Protein AF-A0A183VH60-F1 (afdb_monomer_lite)

Secondary structure (DSSP, 8-state):
-----TTS-HHHHHHHHS-GGGGGG-STT-----S-HHHHHHHHHHHHHS-HHHHHHHHHHHHHHHHGGGS-HHHHHHHHHHHHHHT---SPPPHHHHHHHHHHHHSHHHHHHHHHHHH--HHHHHHHHHHHHHHHHHHHHHHHH-SSS-HHHHHHHHHHHHTPPP--S--GGGGSHHHHHHHHTTHHHHHHHHHHTTT---S---

InterPro domains:
  IPR000718 Peptidase M13 [PS51885] (1-206)
  IPR000718 Peptidase M13 [PTHR11733] (8-185)
  IPR008753 Peptidase M13, N-terminal domain [PF05649] (5-171)
  IPR024079 Metallopeptidase, catalytic domain superfamily [G3DSA:3.40.390.10] (120-171)
  IPR042089 Peptidase M13, domain 2 [G3DSA:1.10.1380.10] (3-187)

Organism: Toxocara canis (NCBI:txid6265)

pLDDT: mean 85.35, std 16.7, range [31.7, 98.12]

Foldseek 3Di:
DDDCPPPDPVLVVCCVVDDPVCNVQGDPPRDDDDPCPPVVVVVVVVVVPDDPVVVVVVVVVVVVVVCLLVDDVVSVVVVQVVCCVPVVRNDDDPPVVSVLVVCCVVQVLLNLLVCCVVPNDPVVQVVVVVVLVVVLVVVLVVLVPDPPDDPVRSVVVNVVSVPDDDDGSDDPQSPPPVSSCVVCVCVVVCVVVVVVVPVDPPPDPD

Sequence (206 aa):
MSADWKEVDWVRFFHTVTPSDLHKLIDNDTEVIVCEIEFLLNMAKLLDATDNRVKANYIIWRVVHSWVKILDTRFEDIKQDFLRVMTGQQTKSPRWKECAQGPTSLLPLAAGALYIREHFDSTDKKEALEMIANLREAFKELVEDNDWMDSVTKKVAIEKAESMINHIGYPDFINNDTDLDKHYERVGERSLFMMNWFIHIPDKIE

Structure (mmCIF, N/CA/C/O backbone):
data_AF-A0A183VH60-F1
#
_entry.id   AF-A0A183VH60-F1
#
loop_
_atom_site.group_PDB
_atom_site.id
_atom_site.type_symbol
_atom_site.label_atom_id
_atom_site.label_alt_id
_atom_site.label_comp_id
_atom_site.label_asym_id
_atom_site.label_entity_id
_atom_site.label_seq_id
_atom_site.pdbx_PDB_ins_code
_atom_site.Cartn_x
_atom_site.Cartn_y
_atom_site.Cartn_z
_atom_site.occupancy
_atom_site.B_iso_or_equiv
_atom_site.auth_seq_id
_atom_site.auth_comp_id
_atom_site.auth_asym_id
_atom_site.auth_atom_id
_atom_site.pdbx_PDB_model_num
ATOM 1 N N . MET A 1 1 ? -13.265 -24.535 -13.306 1.00 34.19 1 MET A N 1
ATOM 2 C CA . MET A 1 1 ? -12.770 -24.308 -14.681 1.00 34.19 1 MET A CA 1
ATOM 3 C C . MET A 1 1 ? -11.252 -24.330 -14.627 1.00 34.19 1 MET A C 1
ATOM 5 O O . MET A 1 1 ? -10.666 -23.364 -14.163 1.00 34.19 1 MET A O 1
ATOM 9 N N . SER A 1 2 ? -10.625 -25.455 -14.983 1.00 35.91 2 SER A N 1
ATOM 10 C CA . SER A 1 2 ? -9.165 -25.571 -15.018 1.00 35.91 2 SER A CA 1
ATOM 11 C C . SER A 1 2 ? -8.655 -24.929 -16.304 1.00 35.91 2 SER A C 1
ATOM 13 O O . SER A 1 2 ? -8.764 -25.515 -17.380 1.00 35.91 2 SER A O 1
ATOM 15 N N . ALA A 1 3 ? -8.145 -23.708 -16.216 1.00 48.41 3 ALA A N 1
ATOM 16 C CA . ALA A 1 3 ? -7.250 -23.227 -17.254 1.00 48.41 3 ALA A CA 1
ATOM 17 C C . ALA A 1 3 ? -5.972 -24.085 -17.214 1.00 48.41 3 ALA A C 1
ATOM 19 O O . ALA A 1 3 ? -5.456 -24.380 -16.137 1.00 48.41 3 ALA A O 1
ATOM 20 N N . ASP A 1 4 ? -5.513 -24.557 -18.371 1.00 53.59 4 ASP A N 1
ATOM 21 C CA . ASP A 1 4 ? -4.275 -25.329 -18.490 1.00 53.59 4 ASP A CA 1
ATOM 22 C C . ASP A 1 4 ? -3.085 -24.368 -18.309 1.00 53.59 4 ASP A C 1
ATOM 24 O O . ASP A 1 4 ? -2.596 -23.761 -19.253 1.00 53.59 4 ASP A O 1
ATOM 28 N N . TRP A 1 5 ? -2.638 -24.196 -17.063 1.00 60.00 5 TRP A N 1
ATOM 29 C CA . TRP A 1 5 ? -1.496 -23.350 -16.674 1.00 60.00 5 TRP A CA 1
ATOM 30 C C . TRP A 1 5 ? -0.132 -24.049 -16.828 1.00 60.00 5 TRP A C 1
ATOM 32 O O . TRP A 1 5 ? 0.859 -23.610 -16.249 1.00 60.00 5 TRP A O 1
ATOM 42 N N . LYS A 1 6 ? -0.082 -25.168 -17.562 1.00 58.41 6 LYS A N 1
ATOM 43 C CA . LYS A 1 6 ? 1.014 -26.156 -17.529 1.00 58.41 6 LYS A CA 1
ATOM 44 C C . LYS A 1 6 ? 2.340 -25.692 -18.142 1.00 58.41 6 LYS A C 1
ATOM 46 O O . LYS A 1 6 ? 3.329 -26.405 -18.026 1.00 58.41 6 LYS A O 1
ATOM 51 N N . GLU A 1 7 ? 2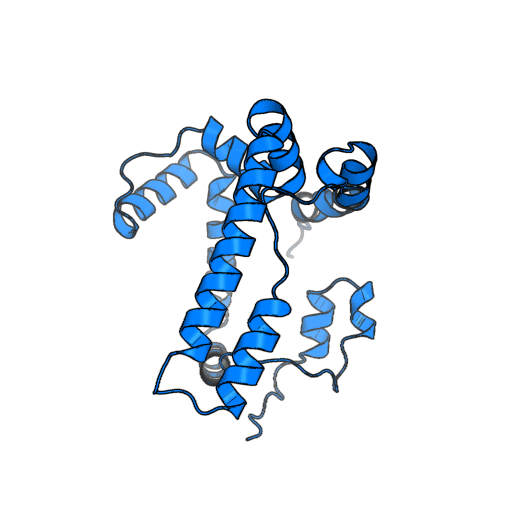.372 -24.537 -18.798 1.00 64.50 7 GLU A N 1
ATOM 52 C CA . GLU A 1 7 ? 3.572 -24.041 -19.485 1.00 64.50 7 GLU A CA 1
ATOM 53 C C . GLU A 1 7 ? 4.506 -23.225 -18.582 1.00 64.50 7 GLU A C 1
ATOM 55 O O . GLU A 1 7 ? 5.674 -23.038 -18.919 1.00 64.50 7 GLU A O 1
ATOM 60 N N . VAL A 1 8 ? 4.031 -22.763 -17.420 1.00 75.00 8 VAL A N 1
ATOM 61 C CA . VAL A 1 8 ? 4.842 -21.989 -16.472 1.00 75.00 8 VAL A CA 1
ATOM 62 C C . VAL A 1 8 ? 5.110 -22.827 -15.229 1.00 75.00 8 VAL A C 1
ATOM 64 O O . VAL A 1 8 ? 4.191 -23.231 -14.520 1.00 75.00 8 VAL A O 1
ATOM 67 N N . ASP A 1 9 ? 6.390 -23.053 -14.941 1.00 86.88 9 ASP A N 1
ATOM 68 C CA . ASP A 1 9 ? 6.834 -23.608 -13.663 1.00 86.88 9 ASP A CA 1
ATOM 69 C C . ASP A 1 9 ? 6.702 -22.530 -12.574 1.00 86.88 9 ASP A C 1
ATOM 71 O O . ASP A 1 9 ? 7.626 -21.757 -12.298 1.00 86.88 9 ASP A O 1
ATOM 75 N N . TRP A 1 10 ? 5.496 -22.428 -12.010 1.00 87.25 10 TRP A N 1
ATOM 76 C CA . TRP A 1 10 ? 5.141 -21.412 -11.019 1.00 87.25 10 TRP A CA 1
ATOM 77 C C . TRP A 1 10 ? 5.926 -21.561 -9.721 1.00 87.25 10 TRP A C 1
ATOM 79 O O . TRP A 1 10 ? 6.337 -20.551 -9.152 1.00 87.25 10 TRP A O 1
ATOM 89 N N . VAL A 1 11 ? 6.191 -22.794 -9.279 1.00 91.50 11 VAL A N 1
ATOM 90 C CA . VAL A 1 11 ? 6.990 -23.048 -8.071 1.00 91.50 11 VAL A CA 1
ATOM 91 C C . VAL A 1 11 ? 8.393 -22.490 -8.268 1.00 91.50 11 VAL A C 1
ATOM 93 O O . VAL A 1 11 ? 8.857 -21.682 -7.461 1.00 91.50 11 VAL A O 1
ATOM 96 N N . ARG A 1 12 ? 9.038 -22.815 -9.395 1.00 91.38 12 ARG A N 1
ATOM 97 C CA . ARG A 1 12 ? 10.351 -22.258 -9.728 1.00 91.38 12 ARG A CA 1
ATOM 98 C C . ARG A 1 12 ? 10.318 -20.740 -9.863 1.00 91.38 12 ARG A C 1
ATOM 100 O O . ARG A 1 12 ? 11.241 -20.074 -9.391 1.00 91.38 12 ARG A O 1
ATOM 107 N N . PHE A 1 13 ? 9.292 -20.182 -10.505 1.00 89.94 13 PHE A N 1
ATOM 108 C CA . PHE A 1 13 ? 9.136 -18.733 -10.629 1.00 89.94 13 PHE A CA 1
ATOM 109 C C . PHE A 1 13 ? 9.088 -18.067 -9.249 1.00 89.94 13 PHE A C 1
ATOM 111 O O . PHE A 1 13 ? 9.885 -17.169 -8.974 1.00 89.94 13 PHE A O 1
ATOM 118 N N . PHE A 1 14 ? 8.223 -18.546 -8.355 1.00 92.56 14 PHE A N 1
ATOM 119 C CA . PHE A 1 14 ? 8.090 -17.995 -7.012 1.00 92.56 14 PHE A CA 1
ATOM 120 C C . PHE A 1 14 ? 9.353 -18.190 -6.174 1.00 92.56 14 PHE A C 1
ATOM 122 O O . PHE A 1 14 ? 9.779 -17.245 -5.514 1.00 92.56 14 PHE A O 1
ATOM 129 N N . HIS A 1 15 ? 10.021 -19.343 -6.249 1.00 93.12 15 HIS A N 1
ATOM 130 C CA . HIS A 1 15 ? 11.316 -19.537 -5.584 1.00 93.12 15 HIS A CA 1
ATOM 131 C C . HIS A 1 15 ? 12.396 -18.586 -6.118 1.00 93.12 15 HIS A C 1
ATOM 133 O O . HIS A 1 15 ? 13.254 -18.143 -5.362 1.00 93.12 15 HIS A O 1
ATOM 139 N N . THR A 1 16 ? 12.337 -18.210 -7.398 1.00 92.44 16 THR A N 1
ATOM 140 C CA . THR A 1 16 ? 13.290 -17.257 -7.992 1.00 92.44 16 THR A CA 1
ATOM 141 C C . THR A 1 16 ? 13.076 -15.828 -7.484 1.00 92.44 16 THR A C 1
ATOM 143 O O . THR A 1 16 ? 14.045 -15.095 -7.300 1.00 92.44 16 THR A O 1
ATOM 146 N N . VAL A 1 17 ? 11.825 -15.411 -7.265 1.00 90.38 17 VAL A N 1
ATOM 147 C CA . VAL A 1 17 ? 11.498 -14.019 -6.893 1.00 90.38 17 VAL A CA 1
ATOM 148 C C . VAL A 1 17 ? 11.306 -13.799 -5.390 1.00 90.38 17 VAL A C 1
ATOM 150 O O . VAL A 1 17 ? 11.229 -12.652 -4.951 1.00 90.38 17 VAL A O 1
ATOM 153 N N . THR A 1 18 ? 11.226 -14.866 -4.591 1.00 89.06 18 THR A N 1
ATOM 154 C CA . THR A 1 18 ? 11.020 -14.783 -3.136 1.00 89.06 18 THR A CA 1
ATOM 155 C C . THR A 1 18 ? 12.277 -15.166 -2.344 1.00 89.06 18 THR A C 1
ATOM 157 O O . THR A 1 18 ? 13.075 -15.984 -2.808 1.00 89.06 18 THR A O 1
ATOM 160 N N . PRO A 1 19 ? 12.477 -14.604 -1.133 1.00 88.25 19 PRO A N 1
ATOM 161 C CA . PRO A 1 19 ? 13.548 -15.032 -0.234 1.00 88.25 19 PRO A CA 1
ATOM 162 C C . PRO A 1 19 ? 13.455 -16.522 0.116 1.00 88.25 19 PRO A C 1
ATOM 164 O O . PRO A 1 19 ? 12.359 -17.044 0.316 1.00 88.25 19 PRO A O 1
ATOM 167 N N . SER A 1 20 ? 14.608 -17.171 0.297 1.00 88.81 20 SER A N 1
ATOM 168 C CA . SER A 1 20 ? 14.717 -18.606 0.611 1.00 88.81 20 SER A CA 1
ATOM 169 C C . SER A 1 20 ? 13.902 -19.050 1.826 1.00 88.81 20 SER A C 1
ATOM 171 O O . SER A 1 20 ? 13.364 -20.154 1.844 1.00 88.81 20 SER A O 1
ATOM 173 N N . ASP A 1 21 ? 13.750 -18.180 2.828 1.00 89.56 21 ASP A N 1
ATOM 174 C CA . ASP A 1 21 ? 12.983 -18.471 4.047 1.00 89.56 21 ASP A CA 1
ATOM 175 C C . ASP A 1 21 ? 11.498 -18.765 3.768 1.00 89.56 21 ASP A C 1
ATOM 177 O O . ASP A 1 21 ? 10.834 -19.419 4.580 1.00 89.56 21 ASP A O 1
ATOM 181 N N . LEU A 1 22 ? 10.981 -18.288 2.628 1.00 89.88 22 LEU A N 1
ATOM 182 C CA . LEU A 1 22 ? 9.604 -18.497 2.185 1.00 89.88 22 LEU A CA 1
ATOM 183 C C . LEU A 1 22 ? 9.442 -19.725 1.287 1.00 89.88 22 LEU A C 1
ATOM 185 O O . LEU A 1 22 ? 8.315 -20.169 1.103 1.00 89.88 22 LEU A O 1
ATOM 189 N N . HIS A 1 23 ? 10.520 -20.316 0.758 1.00 93.38 23 HIS A N 1
ATOM 190 C CA . HIS A 1 23 ? 10.420 -21.429 -0.202 1.00 93.38 23 HIS A CA 1
ATOM 191 C C . HIS A 1 23 ? 9.705 -22.646 0.386 1.00 93.38 23 HIS A C 1
ATOM 193 O O . HIS A 1 23 ? 8.964 -23.320 -0.316 1.00 93.38 23 HIS A O 1
ATOM 199 N N . LYS A 1 24 ? 9.847 -22.878 1.696 1.00 92.25 24 LYS A N 1
ATOM 200 C CA . LYS A 1 24 ? 9.139 -23.944 2.428 1.00 92.25 24 LYS A CA 1
ATOM 201 C C . LYS A 1 24 ? 7.614 -23.771 2.488 1.00 92.25 24 LYS A C 1
ATOM 203 O O . LYS A 1 24 ? 6.931 -24.695 2.905 1.00 92.25 24 LYS A O 1
ATOM 208 N N . LEU A 1 25 ? 7.111 -22.575 2.181 1.00 91.06 25 LEU A N 1
ATOM 209 C CA . LEU A 1 25 ? 5.684 -22.242 2.158 1.00 91.06 25 LEU A CA 1
ATOM 210 C C . LEU A 1 25 ? 5.117 -22.253 0.733 1.00 91.06 25 LEU A C 1
ATOM 212 O O . LEU A 1 25 ? 3.952 -21.922 0.557 1.00 91.06 25 LEU A O 1
ATOM 216 N N . ILE A 1 26 ? 5.955 -22.533 -0.271 1.00 93.19 26 ILE A N 1
ATOM 217 C CA . ILE A 1 26 ? 5.601 -22.449 -1.685 1.00 93.19 26 ILE A CA 1
ATOM 218 C C . ILE A 1 26 ? 5.938 -23.785 -2.336 1.00 93.19 26 ILE A C 1
ATOM 220 O O . ILE A 1 26 ? 7.096 -24.085 -2.634 1.00 93.19 26 ILE A O 1
ATOM 224 N N . ASP A 1 27 ? 4.900 -24.563 -2.573 1.00 91.31 27 ASP A N 1
ATOM 225 C CA 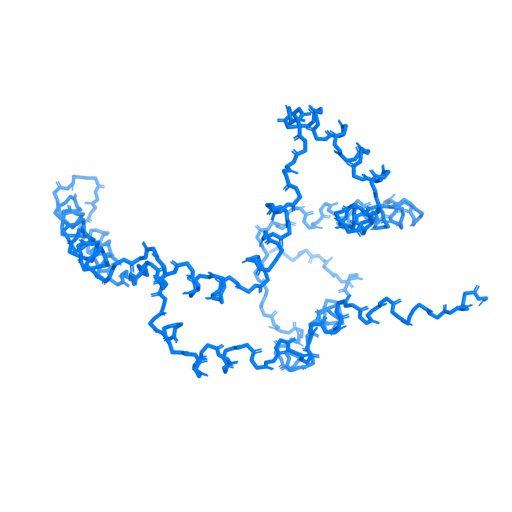. ASP A 1 27 ? 4.914 -25.849 -3.249 1.00 91.31 27 ASP A CA 1
ATOM 226 C C . ASP A 1 27 ? 3.790 -25.912 -4.297 1.00 91.31 27 ASP A C 1
ATOM 228 O O . ASP A 1 27 ? 3.160 -24.907 -4.634 1.00 91.31 27 ASP A O 1
ATOM 232 N N . ASN A 1 28 ? 3.570 -27.095 -4.865 1.00 88.12 28 ASN A N 1
ATOM 233 C CA . ASN A 1 28 ? 2.583 -27.290 -5.922 1.00 88.12 28 ASN A CA 1
ATOM 234 C C . ASN A 1 28 ? 1.128 -27.291 -5.413 1.00 88.12 28 ASN A C 1
ATOM 236 O O . ASN A 1 28 ? 0.214 -27.139 -6.221 1.00 88.12 28 ASN A O 1
ATOM 240 N N . ASP A 1 29 ? 0.921 -27.451 -4.104 1.00 89.44 29 ASP A N 1
ATOM 241 C CA . ASP A 1 29 ? -0.398 -27.485 -3.461 1.00 89.44 29 ASP A CA 1
ATOM 242 C C . ASP A 1 29 ? -0.747 -26.137 -2.799 1.00 89.44 29 ASP A C 1
ATOM 244 O O . ASP A 1 29 ? -1.814 -25.973 -2.207 1.00 89.44 29 ASP A O 1
ATOM 248 N N . THR A 1 30 ? 0.143 -25.149 -2.914 1.00 91.25 30 THR A N 1
ATOM 249 C CA . THR A 1 30 ? -0.027 -23.816 -2.338 1.00 91.25 30 THR A CA 1
ATOM 250 C C . THR A 1 30 ? -1.175 -23.070 -3.018 1.00 91.25 30 THR A C 1
ATOM 252 O O . THR A 1 30 ? -1.151 -22.805 -4.222 1.00 91.25 30 THR A O 1
ATOM 255 N N . GLU A 1 31 ? -2.179 -22.679 -2.232 1.00 90.31 31 GLU A N 1
ATOM 256 C CA . GLU A 1 31 ? -3.313 -21.896 -2.722 1.00 90.31 31 GLU A CA 1
ATOM 257 C C . GLU A 1 31 ? -2.894 -20.454 -3.043 1.00 90.31 31 GLU A C 1
ATOM 259 O O . GLU A 1 31 ? -2.333 -19.740 -2.209 1.00 90.31 31 GLU A O 1
ATOM 264 N N . VAL A 1 32 ? -3.205 -19.999 -4.261 1.00 89.00 32 VAL A N 1
ATOM 265 C CA . VAL A 1 32 ? -2.901 -18.642 -4.733 1.00 89.00 32 VAL A CA 1
ATOM 266 C C . VAL A 1 32 ? -4.189 -17.942 -5.152 1.00 89.00 32 VAL A C 1
ATOM 268 O O . VAL A 1 32 ? -4.945 -18.440 -5.986 1.00 89.00 32 VAL A O 1
ATOM 271 N N . ILE A 1 33 ? -4.423 -16.749 -4.604 1.00 92.25 33 ILE A N 1
ATOM 272 C CA . ILE A 1 33 ? -5.549 -15.900 -5.000 1.00 92.25 33 ILE A CA 1
ATOM 273 C C . ILE A 1 33 ? -5.201 -15.198 -6.314 1.00 92.25 33 ILE A C 1
ATOM 275 O O . ILE A 1 33 ? -4.286 -14.377 -6.374 1.00 92.25 33 ILE A O 1
ATOM 279 N N . VAL A 1 34 ? -5.965 -15.495 -7.364 1.00 90.12 34 VAL A N 1
ATOM 280 C CA . VAL A 1 34 ? -5.849 -14.845 -8.673 1.00 90.12 34 VAL A CA 1
ATOM 281 C C . VAL A 1 34 ? -7.022 -13.889 -8.857 1.00 90.12 34 VAL A C 1
ATOM 283 O O . VAL A 1 34 ? -8.144 -14.325 -9.100 1.00 90.12 34 VAL A O 1
ATOM 286 N N . CYS A 1 35 ? -6.761 -12.584 -8.751 1.00 92.81 35 CYS A N 1
ATOM 287 C CA . CYS A 1 35 ? -7.812 -11.565 -8.844 1.00 92.81 35 CYS A CA 1
ATOM 288 C C . CYS A 1 35 ? -8.401 -11.438 -10.258 1.00 92.81 35 CYS A C 1
ATOM 290 O O . CYS A 1 35 ? -9.600 -11.248 -10.401 1.00 92.81 35 CYS A O 1
ATOM 292 N N . GLU A 1 36 ? -7.566 -11.555 -11.296 1.00 93.06 36 GLU A N 1
ATOM 293 C CA . GLU A 1 36 ? -7.942 -11.270 -12.688 1.00 93.06 36 GLU A CA 1
ATOM 294 C C . GLU A 1 36 ? -7.540 -12.429 -13.607 1.00 93.06 36 GLU A C 1
ATOM 296 O O . GLU A 1 36 ? -6.502 -12.411 -14.276 1.00 93.06 36 GLU A O 1
ATOM 301 N N . ILE A 1 37 ? -8.360 -13.481 -13.616 1.00 90.62 37 ILE A N 1
ATOM 302 C CA . ILE A 1 37 ? -8.067 -14.715 -14.360 1.00 90.62 37 ILE A CA 1
ATOM 303 C C . ILE A 1 37 ? -7.985 -14.440 -15.869 1.00 90.62 37 ILE A C 1
ATOM 305 O O . ILE A 1 37 ? -7.044 -14.884 -16.527 1.00 90.62 37 ILE A O 1
ATOM 309 N N . GLU A 1 38 ? -8.930 -13.679 -16.426 1.00 91.06 38 GLU A N 1
ATOM 310 C CA . GLU A 1 38 ? -8.965 -13.387 -17.866 1.00 91.06 38 GLU A CA 1
ATOM 311 C C . GLU A 1 38 ? -7.748 -12.587 -18.331 1.00 91.06 38 GLU A C 1
ATOM 313 O O . GLU A 1 38 ? -7.204 -12.855 -19.406 1.00 91.06 38 GLU A O 1
ATOM 318 N N . PHE A 1 39 ? -7.281 -11.643 -17.509 1.00 91.50 39 PHE A N 1
ATOM 319 C CA . PHE A 1 39 ? -6.065 -10.886 -17.786 1.00 91.50 39 PHE A CA 1
ATOM 320 C C . PHE A 1 39 ? -4.861 -11.820 -17.928 1.00 91.50 39 PHE A C 1
ATOM 322 O O . PHE A 1 39 ? -4.153 -11.741 -18.931 1.00 91.50 39 PHE A O 1
ATOM 329 N N . LEU A 1 40 ? -4.652 -12.734 -16.974 1.00 88.00 40 LEU A N 1
ATOM 330 C CA . LEU A 1 40 ? -3.517 -13.660 -17.020 1.00 88.00 40 LEU A CA 1
ATOM 331 C C . LEU A 1 40 ? -3.589 -14.604 -18.225 1.00 88.00 40 LEU A C 1
ATOM 333 O O . LEU A 1 40 ? -2.571 -14.836 -18.876 1.00 88.00 40 LEU A O 1
ATOM 337 N N . LEU A 1 41 ? -4.782 -15.095 -18.572 1.00 87.19 41 LEU A N 1
ATOM 338 C CA . LEU A 1 41 ? -4.974 -15.955 -19.745 1.00 87.19 41 LEU A CA 1
ATOM 339 C C . LEU A 1 41 ? -4.680 -15.222 -21.056 1.00 87.19 41 LEU A C 1
ATOM 341 O O . LEU A 1 41 ? -4.010 -15.759 -21.938 1.00 87.19 41 LEU A O 1
ATOM 345 N N . ASN A 1 42 ? -5.166 -13.990 -21.198 1.00 91.06 42 ASN A N 1
ATOM 346 C CA . ASN A 1 42 ? -4.918 -13.188 -22.394 1.00 91.06 42 ASN A CA 1
ATOM 347 C C . ASN A 1 42 ? -3.464 -12.714 -22.469 1.00 91.06 42 ASN A C 1
ATOM 349 O O . ASN A 1 42 ? -2.895 -12.667 -23.557 1.00 91.06 42 ASN A O 1
ATOM 353 N N . MET A 1 43 ? -2.840 -12.427 -21.326 1.00 90.31 43 MET A N 1
ATOM 354 C CA . MET A 1 43 ? -1.417 -12.119 -21.244 1.00 90.31 43 MET A CA 1
ATOM 355 C C . MET A 1 43 ? -0.569 -13.311 -21.696 1.00 90.31 43 MET A C 1
ATOM 357 O O . MET A 1 43 ? 0.343 -13.111 -22.489 1.00 90.31 43 MET A O 1
ATOM 361 N N . ALA A 1 44 ? -0.878 -14.535 -21.257 1.00 87.38 44 ALA A N 1
ATOM 362 C CA . ALA A 1 44 ? -0.159 -15.734 -21.692 1.00 87.38 44 ALA A CA 1
ATOM 363 C C . ALA A 1 44 ? -0.229 -15.911 -23.218 1.00 87.38 44 ALA A C 1
ATOM 365 O O . ALA A 1 44 ? 0.803 -16.049 -23.870 1.00 87.38 44 ALA A O 1
ATOM 366 N N . LYS A 1 45 ? -1.428 -15.779 -23.805 1.00 89.94 45 LYS A N 1
ATOM 367 C CA . LYS A 1 45 ? -1.619 -15.819 -25.268 1.00 89.94 45 LYS A CA 1
ATOM 368 C C . LYS A 1 45 ? -0.841 -14.722 -25.994 1.00 89.94 45 LYS A C 1
ATOM 370 O O . LYS A 1 45 ? -0.229 -14.975 -27.026 1.00 89.94 45 LYS A O 1
ATOM 375 N N . LEU A 1 46 ? -0.870 -13.496 -25.468 1.00 92.31 46 LEU A N 1
ATOM 376 C CA . LEU A 1 46 ? -0.136 -12.372 -26.044 1.00 92.31 46 LEU A CA 1
ATOM 377 C C . LEU A 1 46 ? 1.373 -12.623 -25.995 1.00 92.31 46 LEU A C 1
ATOM 379 O O . LEU A 1 46 ? 2.072 -12.354 -26.968 1.00 92.31 46 LEU A O 1
ATOM 383 N N . LEU A 1 47 ? 1.875 -13.135 -24.871 1.00 90.31 47 LEU A N 1
ATOM 384 C CA . LEU A 1 47 ? 3.282 -13.464 -24.700 1.00 90.31 47 LEU A CA 1
ATOM 385 C C . LEU A 1 47 ? 3.709 -14.587 -25.642 1.00 90.31 47 LEU A C 1
ATOM 387 O O . LEU A 1 47 ? 4.782 -14.469 -26.221 1.00 90.31 47 LEU A O 1
ATOM 391 N N . ASP A 1 48 ? 2.900 -15.621 -25.847 1.00 89.19 48 ASP A N 1
ATOM 392 C CA . ASP A 1 48 ? 3.219 -16.695 -26.795 1.00 89.19 48 ASP A CA 1
ATOM 393 C C . ASP A 1 48 ? 3.270 -16.179 -28.246 1.00 89.19 48 ASP A C 1
ATOM 395 O O . ASP A 1 48 ? 4.238 -16.408 -28.970 1.00 89.19 48 ASP A O 1
ATOM 399 N N . ALA A 1 49 ? 2.303 -15.341 -28.634 1.00 93.81 49 ALA A N 1
ATOM 400 C CA . ALA A 1 49 ? 2.212 -14.772 -29.981 1.00 93.81 49 ALA A CA 1
ATOM 401 C C . ALA A 1 49 ? 3.231 -13.652 -30.289 1.00 93.81 49 ALA A C 1
ATOM 403 O O . ALA A 1 49 ? 3.366 -13.238 -31.442 1.00 93.81 49 ALA A O 1
ATOM 404 N N . THR A 1 50 ? 3.919 -13.109 -29.282 1.00 95.69 50 THR A N 1
ATOM 405 C CA . THR A 1 50 ? 4.852 -11.983 -29.455 1.00 95.69 50 THR A CA 1
ATOM 406 C C . THR A 1 50 ? 6.273 -12.482 -29.732 1.00 95.69 50 THR A C 1
ATOM 408 O O . THR A 1 50 ? 6.721 -13.472 -29.160 1.00 95.69 50 THR A O 1
ATOM 411 N N . ASP A 1 51 ? 7.035 -11.770 -30.563 1.00 97.31 51 ASP A N 1
ATOM 412 C CA . ASP A 1 51 ? 8.448 -12.083 -30.807 1.00 97.31 51 ASP A CA 1
ATOM 413 C C . ASP A 1 51 ? 9.332 -11.825 -29.567 1.00 97.31 51 ASP A C 1
ATOM 415 O O . ASP A 1 51 ? 9.128 -10.869 -28.807 1.00 97.31 51 ASP A O 1
ATOM 419 N N . ASN A 1 52 ? 10.359 -12.655 -29.366 1.00 94.75 52 ASN A N 1
ATOM 420 C CA . ASN A 1 52 ? 11.241 -12.565 -28.199 1.00 94.75 52 ASN A CA 1
ATOM 421 C C . ASN A 1 52 ? 12.000 -11.230 -28.116 1.00 94.75 52 ASN A C 1
ATOM 423 O O . ASN A 1 52 ? 12.225 -10.730 -27.012 1.00 94.75 52 ASN A O 1
ATOM 427 N N . ARG A 1 53 ? 12.337 -10.598 -29.249 1.00 97.50 53 ARG A N 1
ATOM 428 C CA . ARG A 1 53 ? 12.966 -9.269 -29.272 1.00 97.50 53 ARG A CA 1
ATOM 429 C C . ARG A 1 53 ? 12.023 -8.200 -28.736 1.00 97.50 53 ARG A C 1
ATOM 431 O O . ARG A 1 53 ? 12.462 -7.317 -28.004 1.00 97.50 53 ARG A O 1
ATOM 438 N N . VAL A 1 54 ? 10.734 -8.269 -29.072 1.00 97.94 54 VAL A N 1
ATOM 439 C CA . VAL A 1 54 ? 9.732 -7.309 -28.582 1.00 97.94 54 VAL A CA 1
ATOM 440 C C . VAL A 1 54 ? 9.540 -7.466 -27.075 1.00 97.94 54 VAL A C 1
ATOM 442 O O . VAL A 1 54 ? 9.550 -6.464 -26.360 1.00 97.94 54 VAL A O 1
ATOM 445 N N . LYS A 1 55 ? 9.466 -8.709 -26.575 1.00 94.44 55 LYS A N 1
ATOM 446 C CA . LYS A 1 55 ? 9.418 -8.995 -25.128 1.00 94.44 55 LYS A CA 1
ATOM 447 C C . LYS A 1 55 ? 10.635 -8.418 -24.409 1.00 94.44 55 LYS A C 1
ATOM 449 O O . LYS A 1 55 ? 10.477 -7.691 -23.431 1.00 94.44 55 LYS A O 1
ATOM 454 N N . ALA A 1 56 ? 11.839 -8.692 -24.916 1.00 96.38 56 ALA A N 1
ATOM 455 C CA . ALA A 1 56 ? 13.084 -8.198 -24.333 1.00 96.38 56 ALA A CA 1
ATOM 456 C C . ALA A 1 56 ? 13.142 -6.663 -24.323 1.00 96.38 56 ALA A C 1
ATOM 458 O O . ALA A 1 56 ? 13.418 -6.067 -23.284 1.00 96.38 56 ALA A O 1
ATOM 459 N N . ASN A 1 57 ? 12.803 -6.014 -25.442 1.00 97.81 57 ASN A N 1
ATOM 460 C CA . ASN A 1 57 ? 12.757 -4.554 -25.534 1.00 97.81 57 ASN A CA 1
ATOM 461 C C . ASN A 1 57 ? 11.763 -3.950 -24.540 1.00 97.81 57 ASN A C 1
ATOM 463 O O . ASN A 1 57 ? 12.075 -2.952 -23.894 1.00 97.81 57 ASN A O 1
ATOM 467 N N . TYR A 1 58 ? 10.583 -4.557 -24.392 1.00 96.62 58 TYR A N 1
ATOM 468 C CA . TYR A 1 58 ? 9.594 -4.111 -23.419 1.00 96.62 58 TYR A CA 1
ATOM 469 C C . TYR A 1 58 ? 10.122 -4.237 -21.985 1.00 96.62 58 TYR A C 1
ATOM 471 O O . TYR A 1 58 ? 10.054 -3.269 -21.231 1.00 96.62 58 TYR A O 1
ATOM 479 N N . ILE A 1 59 ? 10.697 -5.386 -21.614 1.00 94.12 59 ILE A N 1
ATOM 480 C CA . ILE A 1 59 ? 11.263 -5.604 -20.274 1.00 94.12 59 ILE A CA 1
ATOM 481 C C . ILE A 1 59 ? 12.373 -4.584 -19.986 1.00 94.12 59 ILE A C 1
ATOM 483 O O . ILE A 1 59 ? 12.330 -3.911 -18.957 1.00 94.12 59 ILE A O 1
ATOM 487 N N . ILE A 1 60 ? 13.317 -4.401 -20.916 1.00 95.00 60 ILE A N 1
ATOM 488 C CA . ILE A 1 60 ? 14.404 -3.421 -20.781 1.00 95.00 60 ILE A CA 1
ATOM 489 C C . ILE A 1 60 ? 13.840 -2.006 -20.647 1.00 95.00 60 ILE A C 1
ATOM 491 O O . ILE A 1 60 ? 14.269 -1.256 -19.774 1.00 95.00 60 ILE A O 1
ATOM 495 N N . TRP A 1 61 ? 12.841 -1.639 -21.452 1.00 94.19 61 TRP A N 1
ATOM 496 C CA . TRP A 1 61 ? 12.192 -0.335 -21.346 1.00 94.19 61 TRP A CA 1
ATOM 497 C C . TRP A 1 61 ? 11.555 -0.113 -19.969 1.00 94.19 61 TRP A C 1
ATOM 499 O O . TRP A 1 61 ? 11.708 0.964 -19.392 1.00 94.19 61 TRP A O 1
ATOM 509 N N . ARG A 1 62 ? 10.891 -1.127 -19.396 1.00 93.94 62 ARG A N 1
ATOM 510 C CA . ARG A 1 62 ? 10.322 -1.043 -18.040 1.00 93.94 62 ARG A CA 1
ATOM 511 C C . ARG A 1 62 ? 11.403 -0.811 -16.983 1.00 93.94 62 ARG A C 1
ATOM 513 O O . ARG A 1 62 ? 11.178 -0.007 -16.077 1.00 93.94 62 ARG A O 1
ATOM 520 N N . VAL A 1 63 ? 12.564 -1.454 -17.125 1.00 90.38 63 VAL A N 1
ATOM 521 C CA . VAL A 1 63 ? 13.722 -1.243 -16.241 1.00 90.38 63 VAL A CA 1
ATOM 522 C C . VAL A 1 63 ? 14.266 0.176 -16.396 1.00 90.38 63 VAL A C 1
ATOM 524 O O . VAL A 1 63 ? 14.320 0.907 -15.409 1.00 90.38 63 VAL A O 1
ATOM 527 N N . VAL A 1 64 ? 14.569 0.613 -17.623 1.00 90.38 64 VAL A N 1
ATOM 528 C CA . VAL A 1 64 ? 15.077 1.969 -17.895 1.00 90.38 64 VAL A CA 1
ATOM 529 C C . VAL A 1 64 ? 14.123 3.022 -17.340 1.00 90.38 64 VAL A C 1
ATOM 531 O O . VAL A 1 64 ? 14.553 3.894 -16.589 1.00 90.38 64 VAL A O 1
ATOM 534 N N . HIS A 1 65 ? 12.822 2.906 -17.624 1.00 87.88 65 HIS A N 1
ATOM 535 C CA . HIS A 1 65 ? 11.803 3.836 -17.139 1.00 87.88 65 HIS A CA 1
ATOM 536 C C . HIS A 1 65 ? 11.775 3.931 -15.604 1.00 87.88 65 HIS A C 1
ATOM 538 O O . HIS A 1 65 ? 11.599 5.021 -15.056 1.00 87.88 65 HIS A O 1
ATOM 544 N N . SER A 1 66 ? 11.989 2.817 -14.893 1.00 86.25 66 SER A N 1
ATOM 545 C CA . SER A 1 66 ? 12.050 2.815 -13.425 1.00 86.25 66 SER A CA 1
ATOM 546 C C . SER A 1 66 ? 13.263 3.575 -12.869 1.00 86.25 66 SER A C 1
ATOM 548 O O . SER A 1 66 ? 13.184 4.135 -11.775 1.00 86.25 66 SER A O 1
ATOM 550 N N . TRP A 1 67 ? 14.356 3.662 -13.634 1.00 84.31 67 TRP A N 1
ATOM 551 C CA . TRP A 1 67 ? 15.615 4.280 -13.206 1.00 84.31 67 TRP A CA 1
ATOM 552 C C . TRP A 1 67 ? 15.784 5.726 -13.647 1.00 84.31 67 TRP A C 1
ATOM 554 O O . TRP A 1 67 ? 16.663 6.405 -13.131 1.00 84.31 67 TRP A O 1
ATOM 564 N N . VAL A 1 68 ? 14.933 6.251 -14.533 1.00 85.81 68 VAL A N 1
ATOM 565 C CA . VAL A 1 68 ? 15.047 7.640 -15.020 1.00 85.81 68 VAL A CA 1
ATOM 566 C C . VAL A 1 68 ? 15.156 8.670 -13.882 1.00 85.81 68 VAL A C 1
ATOM 568 O O . VAL A 1 68 ? 15.776 9.712 -14.052 1.00 85.81 68 VAL A O 1
ATOM 571 N N . LYS A 1 69 ? 14.608 8.371 -12.696 1.00 75.88 69 LYS A N 1
ATOM 572 C CA . LYS A 1 69 ? 14.682 9.233 -11.503 1.00 75.88 69 LYS A CA 1
ATOM 573 C C . LYS A 1 69 ? 16.075 9.364 -10.867 1.00 75.88 69 LYS A C 1
ATOM 575 O O . LYS A 1 69 ? 16.280 10.308 -10.117 1.00 75.88 69 LYS A O 1
ATOM 580 N N . ILE A 1 70 ? 16.989 8.423 -11.100 1.00 78.38 70 ILE A N 1
ATOM 581 C CA . ILE A 1 70 ? 18.326 8.395 -10.474 1.00 78.38 70 ILE A CA 1
ATOM 582 C C . ILE A 1 70 ? 19.459 8.690 -11.467 1.00 78.38 70 ILE A C 1
ATOM 584 O O . ILE A 1 70 ? 20.629 8.671 -11.091 1.00 78.38 70 ILE A O 1
ATOM 588 N N . LEU A 1 71 ? 19.116 8.942 -12.731 1.00 84.62 71 LEU A N 1
ATOM 589 C CA . LEU A 1 71 ? 20.059 9.282 -13.793 1.00 84.62 71 LEU A CA 1
ATOM 590 C C . LEU A 1 71 ? 20.313 10.796 -13.854 1.00 84.62 71 LEU A C 1
ATOM 592 O O . LEU A 1 71 ? 19.746 11.579 -13.093 1.00 84.62 71 LEU A O 1
ATOM 596 N N . ASP A 1 72 ? 21.198 11.209 -14.762 1.00 87.00 72 ASP A N 1
ATOM 597 C CA . ASP A 1 72 ? 21.513 12.619 -14.974 1.00 87.00 72 ASP A CA 1
ATOM 598 C C . ASP A 1 72 ? 20.345 13.415 -15.592 1.00 87.00 72 ASP A C 1
ATOM 600 O O . ASP A 1 72 ? 19.348 12.865 -16.072 1.00 87.00 72 ASP A O 1
ATOM 604 N N . THR A 1 73 ? 20.494 14.740 -15.605 1.00 87.19 73 THR A N 1
ATOM 605 C CA . THR A 1 73 ? 19.451 15.693 -16.010 1.00 87.19 73 THR A CA 1
ATOM 606 C C . THR A 1 73 ? 18.900 15.453 -17.413 1.00 87.19 73 THR A C 1
ATOM 608 O O . THR A 1 73 ? 17.733 15.751 -17.646 1.00 87.19 73 THR A O 1
ATOM 611 N N . ARG A 1 74 ? 19.675 14.863 -18.338 1.00 91.62 74 ARG A N 1
ATOM 612 C CA . ARG A 1 74 ? 19.203 14.573 -19.704 1.00 91.62 74 ARG A CA 1
ATOM 613 C C . ARG A 1 74 ? 17.997 13.634 -19.699 1.00 91.62 74 ARG A C 1
ATOM 615 O O . ARG A 1 74 ? 17.058 13.828 -20.463 1.00 91.62 74 ARG A O 1
ATOM 622 N N . PHE A 1 75 ? 18.012 12.620 -18.835 1.00 90.00 75 PHE A N 1
ATOM 623 C CA . PHE A 1 75 ? 16.910 11.662 -18.720 1.00 90.00 75 PHE A CA 1
ATOM 624 C C . PHE A 1 75 ? 15.725 12.259 -17.960 1.00 90.00 75 PHE A C 1
ATOM 626 O O . PHE A 1 75 ? 14.568 11.995 -18.291 1.00 90.00 75 PHE A O 1
ATOM 633 N N . GLU A 1 76 ? 16.009 13.101 -16.969 1.00 86.56 76 GLU A N 1
ATOM 634 C CA . GLU A 1 76 ? 14.990 13.841 -16.234 1.00 86.56 76 GLU A CA 1
ATOM 635 C C . GLU A 1 76 ? 14.216 14.806 -17.148 1.00 86.56 76 GLU A C 1
ATOM 637 O O . GLU A 1 76 ? 12.994 14.894 -17.041 1.00 86.56 76 GLU A O 1
ATOM 642 N N . ASP A 1 77 ? 14.898 15.486 -18.075 1.00 90.31 77 ASP A N 1
ATOM 643 C CA . ASP A 1 77 ? 14.282 16.382 -19.062 1.00 90.31 77 ASP A CA 1
ATOM 644 C C . ASP A 1 77 ? 13.334 15.622 -19.999 1.00 90.31 77 ASP A C 1
ATOM 646 O O . ASP A 1 77 ? 12.179 16.016 -20.159 1.00 90.31 77 ASP A O 1
ATOM 650 N N . ILE A 1 78 ? 13.770 14.471 -20.527 1.00 92.12 78 ILE A N 1
ATOM 651 C CA . ILE A 1 78 ? 12.929 13.599 -21.368 1.00 92.12 78 ILE A CA 1
ATOM 652 C C . ILE A 1 78 ? 11.668 13.164 -20.610 1.00 92.12 78 ILE A C 1
ATOM 654 O O . ILE A 1 78 ? 10.556 13.205 -21.141 1.00 92.12 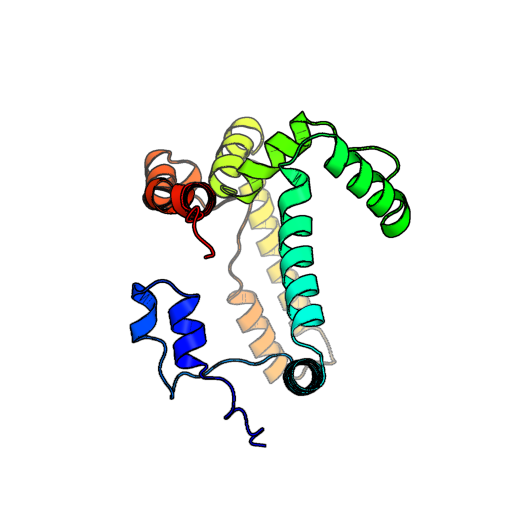78 ILE A O 1
ATOM 658 N N . LYS A 1 79 ? 11.818 12.762 -19.344 1.00 89.75 79 LYS A N 1
ATOM 659 C CA . LYS A 1 79 ? 10.677 12.403 -18.498 1.00 89.75 79 LYS A CA 1
ATOM 660 C C . LYS A 1 79 ? 9.770 13.601 -18.229 1.00 89.75 79 LYS A C 1
ATOM 662 O O . LYS A 1 79 ? 8.555 13.424 -18.193 1.00 89.75 79 LYS A O 1
ATOM 667 N N . GLN A 1 80 ? 10.322 14.797 -18.040 1.00 90.94 80 GLN A N 1
ATOM 668 C CA . GLN A 1 80 ? 9.529 16.004 -17.827 1.00 90.94 80 GLN A CA 1
ATOM 669 C C . GLN A 1 80 ? 8.682 16.343 -19.056 1.00 90.94 80 GLN A C 1
ATOM 671 O O . GLN A 1 80 ? 7.515 16.698 -18.903 1.00 90.94 80 GLN A O 1
ATOM 676 N N . ASP A 1 81 ? 9.221 16.185 -20.264 1.00 93.75 81 ASP A N 1
ATOM 677 C CA . ASP A 1 81 ? 8.449 16.373 -21.495 1.00 93.75 81 ASP A CA 1
ATOM 678 C C . ASP A 1 81 ? 7.315 15.346 -21.617 1.00 93.75 81 ASP A C 1
ATOM 680 O O . ASP A 1 81 ? 6.182 15.709 -21.941 1.00 93.75 81 ASP A O 1
ATOM 684 N N . PHE A 1 82 ? 7.576 14.083 -21.266 1.00 92.94 82 PHE A N 1
ATOM 685 C CA . PHE A 1 82 ? 6.538 13.054 -21.194 1.00 92.94 82 PHE A CA 1
ATOM 686 C C . PHE A 1 82 ? 5.445 13.400 -20.168 1.00 92.94 82 PHE A C 1
ATOM 688 O O . PHE A 1 82 ? 4.256 13.330 -20.479 1.00 92.94 82 PHE A O 1
ATOM 695 N N . LEU A 1 83 ? 5.823 13.825 -18.958 1.00 92.62 83 LEU A N 1
ATOM 696 C CA . LEU A 1 83 ? 4.875 14.215 -17.908 1.00 92.62 83 LEU A CA 1
ATOM 697 C C . LEU A 1 83 ? 4.062 15.459 -18.285 1.00 92.62 83 LEU A C 1
ATOM 699 O O . LEU A 1 83 ? 2.875 15.527 -17.968 1.00 92.62 83 LEU A O 1
ATOM 703 N N . ARG A 1 84 ? 4.649 16.407 -19.025 1.00 95.44 84 ARG A N 1
ATOM 704 C CA . ARG A 1 84 ? 3.920 17.576 -19.534 1.00 95.44 84 ARG A CA 1
ATOM 705 C C . ARG A 1 84 ? 2.730 17.157 -20.395 1.00 95.44 84 ARG A C 1
ATOM 707 O O . ARG A 1 84 ? 1.664 17.750 -20.271 1.00 95.44 84 ARG A O 1
ATOM 714 N N . VAL A 1 85 ? 2.899 16.129 -21.228 1.00 96.62 85 VAL A N 1
ATOM 715 C CA . VAL A 1 85 ? 1.827 15.599 -22.084 1.00 96.62 85 VAL A CA 1
ATOM 716 C C . VAL A 1 85 ? 0.861 14.717 -21.292 1.00 96.62 85 VAL A C 1
ATOM 718 O O . VAL A 1 85 ? -0.349 14.871 -21.423 1.00 96.62 85 VAL A O 1
ATOM 721 N N . MET A 1 86 ? 1.375 13.808 -20.462 1.00 95.81 86 MET A N 1
ATOM 722 C CA . MET A 1 86 ? 0.550 12.788 -19.806 1.00 95.81 86 MET A CA 1
ATOM 723 C C . MET A 1 86 ? -0.264 13.303 -18.621 1.00 95.81 86 MET A C 1
ATOM 725 O O . MET A 1 86 ? -1.379 12.839 -18.400 1.00 95.81 86 MET A O 1
ATOM 729 N N . THR A 1 87 ? 0.299 14.212 -17.825 1.00 95.38 87 THR A N 1
ATOM 730 C CA . THR A 1 87 ? -0.321 14.693 -16.579 1.00 95.38 87 THR A CA 1
ATOM 731 C C . THR A 1 87 ? -0.503 16.207 -16.553 1.00 95.38 87 THR A C 1
ATOM 733 O O . THR A 1 87 ? -1.048 16.739 -15.589 1.00 95.38 87 THR A O 1
ATOM 736 N N . GLY A 1 88 ? -0.051 16.923 -17.590 1.00 94.88 88 GLY A N 1
ATOM 737 C CA . GLY A 1 88 ? -0.099 18.385 -17.640 1.00 94.88 88 GLY A CA 1
ATOM 738 C C . GLY A 1 88 ? 0.945 19.071 -16.753 1.00 94.88 88 GLY A C 1
ATOM 739 O O . GLY A 1 88 ? 0.894 20.293 -16.589 1.00 94.88 88 GLY A O 1
ATOM 740 N N . GLN A 1 89 ? 1.889 18.321 -16.173 1.00 92.94 89 GLN A N 1
ATOM 741 C CA . GLN A 1 89 ? 2.886 18.862 -15.253 1.00 92.94 89 GLN A CA 1
ATOM 742 C C . GLN A 1 89 ? 3.868 19.787 -15.989 1.00 92.94 89 GLN A C 1
ATOM 744 O O . GLN A 1 89 ? 4.737 19.336 -16.731 1.00 92.94 89 GLN A O 1
ATOM 749 N N . GLN A 1 90 ? 3.755 21.097 -15.756 1.00 91.69 90 GLN A N 1
ATOM 750 C CA . GLN A 1 90 ? 4.570 22.093 -16.464 1.00 91.69 90 GLN A CA 1
ATOM 751 C C . GLN A 1 90 ? 6.002 22.182 -15.931 1.00 91.69 90 GLN A C 1
ATOM 753 O O . GLN A 1 90 ? 6.946 22.296 -16.713 1.00 91.69 90 GLN A O 1
ATOM 758 N N . THR A 1 91 ? 6.175 22.096 -14.611 1.00 89.69 91 THR A N 1
ATOM 759 C CA . THR A 1 91 ? 7.464 22.287 -13.937 1.00 89.69 91 THR A CA 1
ATOM 760 C C . THR A 1 91 ? 7.898 21.050 -13.157 1.00 89.69 91 THR A C 1
ATOM 762 O O . THR A 1 91 ? 7.078 20.287 -12.633 1.00 89.69 91 THR A O 1
ATOM 765 N N . LYS A 1 92 ? 9.219 20.861 -13.075 1.00 86.62 92 LYS A N 1
ATOM 766 C CA . LYS A 1 92 ? 9.839 19.835 -12.233 1.00 86.62 92 LYS A CA 1
ATOM 767 C C . LYS A 1 92 ? 9.588 20.143 -10.756 1.00 86.62 92 LYS A C 1
ATOM 769 O O . LYS A 1 92 ? 9.506 21.310 -10.362 1.00 86.62 92 LYS A O 1
ATOM 774 N N . SER A 1 93 ? 9.494 19.100 -9.935 1.00 85.69 93 SER A N 1
ATOM 775 C CA . SER A 1 93 ? 9.470 19.282 -8.485 1.00 85.69 93 SER A CA 1
ATOM 776 C C . SER A 1 93 ? 10.828 19.824 -8.016 1.00 85.69 93 SER A C 1
ATOM 778 O O . SER A 1 93 ? 11.861 19.428 -8.556 1.00 85.69 93 SER A O 1
ATOM 780 N N . PRO A 1 94 ? 10.877 20.709 -7.004 1.00 90.25 94 PRO A N 1
ATOM 781 C CA . PRO A 1 94 ? 12.141 21.109 -6.402 1.00 90.25 94 PRO A CA 1
ATOM 782 C C . PRO A 1 94 ? 12.942 19.892 -5.927 1.00 90.25 94 PRO A C 1
AT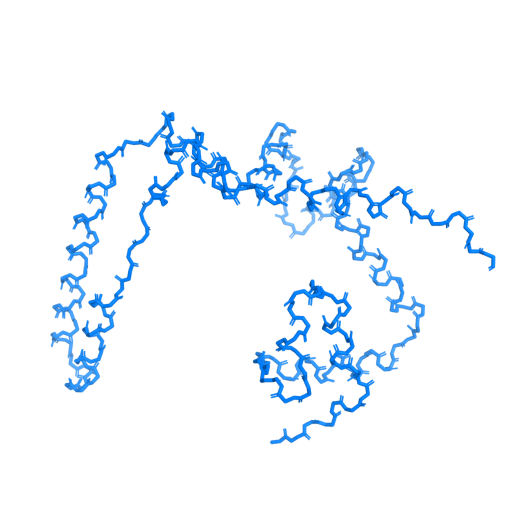OM 784 O O . PRO A 1 94 ? 12.389 18.990 -5.292 1.00 90.25 94 PRO A O 1
ATOM 787 N N . ARG A 1 95 ? 14.257 19.900 -6.176 1.00 85.00 95 ARG A N 1
ATOM 788 C CA . ARG A 1 95 ? 15.141 18.760 -5.881 1.00 85.00 95 ARG A CA 1
ATOM 789 C C . ARG A 1 95 ? 15.075 18.305 -4.425 1.00 85.00 95 ARG A C 1
ATOM 791 O O . ARG A 1 95 ? 15.014 17.111 -4.172 1.00 85.00 95 ARG A O 1
ATOM 798 N N . TRP A 1 96 ? 15.037 19.236 -3.470 1.00 91.19 96 TRP A N 1
ATOM 799 C CA . TRP A 1 96 ? 14.944 18.899 -2.043 1.00 91.19 96 TRP A CA 1
ATOM 800 C C . TRP A 1 96 ? 13.702 18.055 -1.727 1.00 91.19 96 TRP A C 1
ATOM 802 O O . TRP A 1 96 ? 13.770 17.151 -0.900 1.00 91.19 96 TRP A O 1
ATOM 812 N N . LYS A 1 97 ? 12.583 18.309 -2.419 1.00 89.94 97 LYS A N 1
ATOM 813 C CA . LYS A 1 97 ? 11.326 17.585 -2.225 1.00 89.94 97 LYS A CA 1
ATOM 814 C C . LYS A 1 97 ? 11.427 16.171 -2.787 1.00 89.94 97 LYS A C 1
ATOM 816 O O . LYS A 1 97 ? 10.972 15.236 -2.140 1.00 89.94 97 LYS A O 1
ATOM 821 N N . GLU A 1 98 ? 12.062 16.000 -3.945 1.00 83.06 98 GLU A N 1
ATOM 822 C CA . GLU A 1 98 ? 12.325 14.664 -4.498 1.00 83.06 98 GLU A CA 1
ATOM 823 C C . GLU A 1 98 ? 13.299 13.868 -3.619 1.00 83.06 98 GLU A C 1
ATOM 825 O O . GLU A 1 98 ? 13.059 12.697 -3.324 1.00 83.06 98 GLU A O 1
ATOM 830 N N . CYS A 1 99 ? 14.357 14.520 -3.127 1.00 84.44 99 CYS A N 1
ATOM 831 C CA . CYS A 1 99 ? 15.316 13.910 -2.210 1.00 84.44 99 CYS A CA 1
ATOM 832 C C . CYS A 1 99 ? 14.680 13.523 -0.870 1.00 84.44 99 CYS A C 1
ATOM 834 O O . CYS A 1 99 ? 15.065 12.503 -0.312 1.00 84.44 99 CYS A O 1
ATOM 836 N N . ALA A 1 100 ? 13.705 14.287 -0.370 1.00 88.38 100 ALA A N 1
ATOM 837 C CA . ALA A 1 100 ? 12.959 13.931 0.835 1.00 88.38 100 ALA A CA 1
ATOM 838 C C . ALA A 1 100 ? 12.011 12.740 0.600 1.00 88.38 100 ALA A C 1
ATOM 840 O O . ALA A 1 100 ? 11.893 11.866 1.453 1.00 88.38 100 ALA A O 1
ATOM 841 N N . GLN A 1 101 ? 11.377 12.656 -0.577 1.00 85.75 101 GLN A N 1
ATOM 842 C CA . GLN A 1 101 ? 10.424 11.585 -0.896 1.00 85.75 101 GLN A CA 1
ATOM 843 C C . GLN A 1 101 ? 11.045 10.184 -0.904 1.00 85.75 101 GLN A C 1
ATOM 845 O O . GLN A 1 101 ? 10.361 9.228 -0.541 1.00 85.75 101 GLN A O 1
ATOM 850 N N . GLY A 1 102 ? 12.310 10.042 -1.313 1.00 81.12 102 GLY A N 1
ATOM 851 C CA . GLY A 1 102 ? 12.997 8.746 -1.359 1.00 81.12 102 GLY A CA 1
ATOM 852 C C . GLY A 1 102 ? 13.049 8.057 0.013 1.00 81.12 102 GLY A C 1
ATOM 853 O O . GLY A 1 102 ? 12.424 7.006 0.178 1.00 81.12 102 GLY A O 1
ATOM 854 N N . PRO A 1 103 ? 13.720 8.655 1.016 1.00 82.12 103 PRO A N 1
ATOM 855 C CA . PRO A 1 103 ? 13.750 8.144 2.382 1.00 82.12 103 PRO A CA 1
ATOM 856 C C . PRO A 1 103 ? 12.360 8.003 3.005 1.00 82.12 103 PRO A C 1
ATOM 858 O O . PRO A 1 103 ? 12.099 6.985 3.631 1.00 82.12 103 PRO A O 1
ATOM 861 N N . THR A 1 104 ? 11.440 8.953 2.789 1.00 87.81 104 THR A N 1
ATOM 862 C CA . THR A 1 104 ? 10.062 8.835 3.302 1.00 87.81 104 THR A CA 1
ATOM 863 C C . THR A 1 104 ? 9.323 7.626 2.725 1.00 87.81 1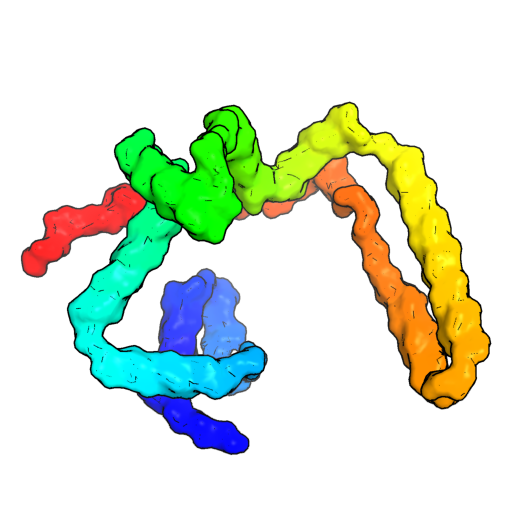04 THR A C 1
ATOM 865 O O . THR A 1 104 ? 8.531 7.008 3.427 1.00 87.81 104 THR A O 1
ATOM 868 N N . SER A 1 105 ? 9.588 7.255 1.469 1.00 85.88 105 SER A N 1
ATOM 869 C CA . SER A 1 105 ? 8.965 6.080 0.846 1.00 85.88 105 SER A CA 1
ATOM 870 C C . SER A 1 105 ? 9.601 4.768 1.310 1.00 85.88 105 SER A C 1
ATOM 872 O O . SER A 1 105 ? 8.905 3.766 1.439 1.00 85.88 105 SER A O 1
ATOM 874 N N . LEU A 1 106 ? 10.918 4.761 1.546 1.00 84.00 106 LEU A N 1
ATOM 875 C CA . LEU A 1 106 ? 11.656 3.560 1.948 1.00 84.00 106 LEU A CA 1
ATOM 876 C C . LEU A 1 106 ? 11.546 3.273 3.453 1.00 84.00 106 LEU A C 1
ATOM 878 O O . LEU A 1 106 ? 11.478 2.116 3.855 1.00 84.00 106 LEU A O 1
ATOM 882 N N . LEU A 1 107 ? 11.539 4.324 4.273 1.00 89.75 107 LEU A N 1
ATOM 883 C CA . LEU A 1 107 ? 11.553 4.275 5.736 1.00 89.75 107 LEU A CA 1
ATOM 884 C C . LEU A 1 107 ? 10.399 5.120 6.309 1.00 89.75 107 LEU A C 1
ATOM 886 O O . LEU A 1 107 ? 10.639 6.081 7.050 1.00 89.75 107 LEU A O 1
ATOM 890 N N . PRO A 1 108 ? 9.134 4.797 5.974 1.00 90.94 108 PRO A N 1
ATOM 891 C CA . PRO A 1 108 ? 7.990 5.645 6.302 1.00 90.94 108 PRO A CA 1
ATOM 892 C C . PRO A 1 108 ? 7.823 5.865 7.807 1.00 90.94 108 PRO A C 1
ATOM 894 O O . PRO A 1 108 ? 7.495 6.973 8.223 1.00 90.94 108 PRO A O 1
ATOM 897 N N . LEU A 1 109 ? 8.108 4.857 8.641 1.00 92.81 109 LEU A N 1
ATOM 898 C CA . LEU A 1 109 ? 7.993 5.000 10.097 1.00 92.81 109 LEU A CA 1
ATOM 899 C C . LEU A 1 109 ? 9.126 5.837 10.702 1.00 92.81 109 LEU A C 1
ATOM 901 O O . LEU A 1 109 ? 8.886 6.551 11.668 1.00 92.81 109 LEU A O 1
ATOM 905 N N . ALA A 1 110 ? 10.334 5.799 10.126 1.00 91.69 110 ALA A N 1
ATOM 906 C CA . ALA A 1 110 ? 11.440 6.630 10.605 1.00 91.69 110 ALA A CA 1
ATOM 907 C C . ALA A 1 110 ? 11.221 8.100 10.227 1.00 91.69 110 ALA A C 1
ATOM 909 O O . ALA A 1 110 ? 11.346 8.991 11.064 1.00 91.69 110 ALA A O 1
ATOM 910 N N . ALA A 1 111 ? 10.814 8.353 8.978 1.00 91.50 111 ALA A N 1
ATOM 911 C CA . ALA A 1 111 ? 10.422 9.688 8.538 1.00 91.50 111 ALA A CA 1
ATOM 912 C C . ALA A 1 111 ? 9.211 10.214 9.332 1.00 91.50 111 ALA A C 1
ATOM 914 O O . ALA A 1 111 ? 9.183 11.383 9.712 1.00 91.50 111 ALA A O 1
ATOM 915 N N . GLY A 1 112 ? 8.240 9.344 9.628 1.00 92.25 112 GLY A N 1
ATOM 916 C CA . GLY A 1 112 ? 7.097 9.656 10.480 1.00 92.25 112 GLY A CA 1
ATOM 917 C C . GLY A 1 112 ? 7.512 10.047 11.896 1.00 92.25 112 GLY A C 1
ATOM 918 O O . GLY A 1 112 ? 7.058 11.075 12.387 1.00 92.25 112 GLY A O 1
ATOM 919 N N . ALA A 1 113 ? 8.417 9.293 12.529 1.00 92.50 113 ALA A N 1
ATOM 920 C CA . ALA A 1 113 ? 8.908 9.594 13.875 1.00 92.50 113 ALA A CA 1
ATOM 921 C C . ALA A 1 113 ? 9.531 10.997 13.972 1.00 92.50 113 ALA A C 1
ATOM 923 O O . ALA A 1 113 ? 9.278 11.708 14.943 1.00 92.50 113 ALA A O 1
ATOM 924 N N . LEU A 1 114 ? 10.283 11.428 12.951 1.00 91.25 114 LEU A N 1
ATOM 925 C CA . LEU A 1 114 ? 10.810 12.797 12.873 1.00 91.25 114 LEU A CA 1
ATOM 926 C C . LEU A 1 114 ? 9.688 13.839 12.802 1.00 91.25 114 LEU A C 1
ATOM 928 O O . LEU A 1 114 ? 9.721 14.825 13.529 1.00 91.25 114 LEU A O 1
ATOM 932 N N . TYR A 1 115 ? 8.683 13.606 11.954 1.00 91.44 115 TYR A N 1
ATOM 933 C CA . TYR A 1 115 ? 7.543 14.512 11.815 1.00 91.44 115 TYR A CA 1
ATOM 934 C C . TYR A 1 115 ? 6.741 14.633 13.118 1.00 91.44 115 TYR A C 1
ATOM 936 O O . TYR A 1 115 ? 6.368 15.729 13.522 1.00 91.44 115 TYR A O 1
ATOM 944 N N . ILE A 1 116 ? 6.506 13.513 13.799 1.00 90.62 116 ILE A N 1
ATOM 945 C CA . ILE A 1 116 ? 5.702 13.454 15.024 1.00 90.62 116 ILE A CA 1
ATOM 946 C C . ILE A 1 116 ? 6.356 14.221 16.164 1.00 90.62 116 ILE A C 1
ATOM 948 O O . ILE A 1 116 ? 5.667 14.964 16.855 1.00 90.62 116 ILE A O 1
ATOM 952 N N . ARG A 1 117 ? 7.678 14.087 16.325 1.00 88.06 117 ARG A N 1
ATOM 953 C CA . ARG A 1 117 ? 8.441 14.805 17.359 1.00 88.06 117 ARG A CA 1
ATOM 954 C C . ARG A 1 117 ? 8.314 16.322 17.238 1.00 88.06 117 ARG A C 1
ATOM 956 O O . ARG A 1 117 ? 8.321 17.002 18.256 1.00 88.06 117 ARG A O 1
ATOM 963 N N . GLU A 1 118 ? 8.205 16.828 16.014 1.00 90.25 118 GLU A N 1
ATOM 964 C CA . GLU A 1 118 ? 8.191 18.266 15.735 1.00 90.25 118 GLU A CA 1
ATOM 965 C C . GLU A 1 118 ? 6.768 18.843 15.643 1.00 90.25 118 GLU A C 1
ATOM 967 O O . GLU A 1 118 ? 6.549 20.017 15.942 1.00 90.25 118 GLU A O 1
ATOM 972 N N . HIS A 1 119 ? 5.797 18.047 15.181 1.00 90.44 119 HIS A N 1
ATOM 973 C CA . HIS A 1 119 ? 4.523 18.581 14.688 1.00 90.44 119 HIS A CA 1
ATOM 974 C C . HIS A 1 119 ? 3.261 17.886 15.199 1.00 90.44 119 HIS A C 1
ATOM 976 O O . HIS A 1 119 ? 2.176 18.368 14.886 1.00 90.44 119 HIS A O 1
ATOM 982 N N . PHE A 1 120 ? 3.355 16.778 15.937 1.00 87.94 120 PHE A N 1
ATOM 983 C CA . PHE A 1 120 ? 2.168 16.029 16.352 1.00 87.94 120 PHE A CA 1
ATOM 984 C C . PHE A 1 120 ? 1.974 16.085 17.869 1.00 87.94 120 PHE A C 1
ATOM 986 O O . PHE A 1 120 ? 2.795 15.557 18.622 1.00 87.94 120 PHE A O 1
ATOM 993 N N . ASP A 1 121 ? 0.860 16.666 18.320 1.00 86.19 121 ASP A N 1
ATOM 994 C CA . ASP A 1 121 ? 0.501 16.674 19.736 1.00 86.19 121 ASP A CA 1
ATOM 995 C C . ASP A 1 121 ? -0.245 15.384 20.119 1.00 86.19 121 ASP A C 1
ATOM 997 O O . ASP A 1 121 ? -1.140 14.884 19.438 1.00 86.19 121 ASP A O 1
ATOM 1001 N N . SER A 1 122 ? 0.123 14.828 21.268 1.00 83.06 122 SER A N 1
ATOM 1002 C CA . SER A 1 122 ? -0.607 13.742 21.919 1.00 83.06 122 SER A CA 1
ATOM 1003 C C . SER A 1 122 ? -2.080 14.073 22.204 1.00 83.06 122 SER A C 1
ATOM 1005 O O . SER A 1 122 ? -2.905 13.155 22.243 1.00 83.06 122 SER A O 1
ATOM 1007 N N . THR A 1 123 ? -2.422 15.355 22.383 1.00 88.94 123 THR A N 1
ATOM 1008 C CA . THR A 1 123 ? -3.805 15.811 22.585 1.00 88.94 123 THR A CA 1
ATOM 1009 C C . THR A 1 123 ? -4.666 15.548 21.347 1.00 88.94 123 THR A C 1
ATOM 1011 O O . THR A 1 123 ? -5.727 14.936 21.482 1.00 88.94 123 THR A O 1
ATOM 1014 N N . ASP A 1 124 ? -4.154 15.837 20.146 1.00 90.56 124 ASP A N 1
ATOM 1015 C CA . ASP A 1 124 ? -4.833 15.581 18.867 1.00 90.56 124 ASP A CA 1
ATOM 1016 C C . ASP A 1 124 ? -5.205 14.097 18.702 1.00 90.56 124 ASP A C 1
ATOM 1018 O O . ASP A 1 124 ? -6.293 13.750 18.235 1.00 90.56 124 ASP A O 1
ATOM 1022 N N . LYS A 1 125 ? -4.322 13.182 19.135 1.00 89.62 125 LYS A N 1
ATOM 1023 C CA . LYS A 1 125 ? -4.596 11.732 19.101 1.00 89.62 125 LYS A CA 1
ATOM 1024 C C . LYS A 1 125 ? -5.764 11.353 20.005 1.00 89.62 125 LYS A C 1
ATOM 1026 O O . LYS A 1 125 ? -6.559 10.488 19.633 1.00 89.62 125 LYS A O 1
ATOM 1031 N N . LYS A 1 126 ? -5.868 11.971 21.183 1.00 91.00 126 LYS A N 1
ATOM 1032 C CA . LYS A 1 126 ? -6.960 11.710 22.126 1.00 91.00 126 LYS A CA 1
ATOM 1033 C C . LYS A 1 126 ? -8.290 12.227 21.579 1.00 91.00 126 LYS A C 1
ATOM 1035 O O . LYS A 1 126 ? -9.267 11.484 21.583 1.00 91.00 126 LYS A O 1
ATOM 1040 N N . GLU A 1 127 ? -8.313 13.448 21.056 1.00 94.31 127 GLU A N 1
ATOM 1041 C CA . GLU A 1 127 ? -9.522 14.025 20.461 1.00 94.31 127 GLU A CA 1
ATOM 1042 C C . GLU A 1 127 ? -10.001 13.206 19.253 1.00 94.31 127 GLU A C 1
ATOM 1044 O O . GLU A 1 127 ? -11.187 12.895 19.130 1.00 94.31 127 GLU A O 1
ATOM 1049 N N . ALA A 1 128 ? -9.077 12.747 18.403 1.00 94.38 128 ALA A N 1
ATOM 1050 C CA . ALA A 1 128 ? -9.406 11.868 17.284 1.00 94.38 128 ALA A CA 1
ATOM 1051 C C . ALA A 1 128 ? -9.977 10.508 17.736 1.00 94.38 128 ALA A C 1
ATOM 1053 O O . ALA A 1 128 ? -10.894 9.987 17.098 1.00 94.38 128 ALA A O 1
ATOM 1054 N N . LEU A 1 129 ? -9.470 9.931 18.834 1.00 92.88 129 LEU A N 1
ATOM 1055 C CA . LEU A 1 129 ? -10.008 8.695 19.418 1.00 92.88 129 LEU A CA 1
ATOM 1056 C C . LEU A 1 129 ? -11.451 8.875 19.896 1.00 92.88 129 LEU A C 1
ATOM 1058 O O . LEU A 1 129 ? -12.295 8.021 19.618 1.00 92.88 129 LEU A O 1
ATOM 1062 N N . GLU A 1 130 ? -11.733 9.980 20.586 1.00 94.69 130 GLU A N 1
ATOM 1063 C CA . GLU A 1 130 ? -13.081 10.320 21.048 1.00 94.69 130 GLU A CA 1
ATOM 1064 C C . GLU A 1 130 ? -14.030 10.532 19.860 1.00 94.69 130 GLU A C 1
ATOM 1066 O O . GLU A 1 130 ? -15.127 9.974 19.831 1.00 94.69 130 GLU A O 1
ATOM 1071 N N . MET A 1 131 ? -13.582 11.243 18.822 1.00 95.94 131 MET A N 1
ATOM 1072 C CA . MET A 1 131 ? -14.359 11.432 17.596 1.00 95.94 131 MET A CA 1
ATOM 1073 C C . MET A 1 131 ? -14.693 10.099 16.914 1.00 95.94 131 MET A C 1
ATOM 1075 O O . MET A 1 131 ? -15.836 9.888 16.515 1.00 95.94 131 MET A O 1
ATOM 1079 N N . ILE A 1 132 ? -13.734 9.176 16.799 1.00 95.38 132 ILE A N 1
ATOM 1080 C CA . ILE A 1 132 ? -13.978 7.858 16.194 1.00 95.38 132 ILE A CA 1
ATOM 1081 C C . ILE A 1 132 ? -14.947 7.026 17.041 1.00 95.38 132 ILE A C 1
ATOM 1083 O O . ILE A 1 132 ? -15.789 6.326 16.480 1.00 95.38 132 ILE A O 1
ATOM 1087 N N . ALA A 1 133 ? -14.864 7.110 18.372 1.00 94.12 133 ALA A N 1
ATOM 1088 C CA . ALA A 1 133 ? -15.825 6.451 19.252 1.00 94.12 133 ALA A CA 1
ATOM 1089 C C . ALA A 1 133 ? -17.250 6.982 19.018 1.00 94.12 133 ALA A C 1
ATOM 1091 O O . ALA A 1 133 ? -18.170 6.189 18.826 1.00 94.12 133 ALA A O 1
ATOM 1092 N N . ASN A 1 134 ? -17.409 8.304 18.926 1.00 96.50 134 ASN A N 1
ATOM 1093 C CA . ASN A 1 134 ? -18.699 8.938 18.649 1.00 96.50 134 ASN A CA 1
ATOM 1094 C C . ASN A 1 134 ? -19.242 8.567 17.260 1.00 96.50 134 ASN A C 1
ATOM 1096 O O . ASN A 1 134 ? -20.422 8.262 17.118 1.00 96.50 134 ASN A O 1
ATOM 1100 N N . LEU A 1 135 ? -18.385 8.540 16.233 1.00 96.69 135 LEU A N 1
ATOM 1101 C CA . LEU A 1 135 ? -18.772 8.122 14.880 1.00 96.69 135 LEU A CA 1
ATOM 1102 C C . LEU A 1 135 ? -19.204 6.654 14.832 1.00 96.69 135 LEU A C 1
ATOM 1104 O O . LEU A 1 135 ? -20.137 6.317 14.106 1.00 96.69 135 LEU A O 1
ATOM 1108 N N . ARG A 1 136 ? -18.544 5.780 15.600 1.00 96.44 136 ARG A N 1
ATOM 1109 C CA . ARG A 1 136 ? -18.942 4.374 15.715 1.00 96.44 136 ARG A CA 1
ATOM 1110 C C . ARG A 1 136 ? -20.312 4.245 16.372 1.00 96.44 136 ARG A C 1
ATOM 1112 O O . ARG A 1 136 ? -21.111 3.443 15.901 1.00 96.44 136 ARG A O 1
ATOM 1119 N N . GLU A 1 137 ? -20.586 5.020 17.419 1.00 96.75 137 GLU A N 1
ATOM 1120 C CA . GLU A 1 137 ? -21.897 5.014 18.075 1.00 96.75 137 GLU A CA 1
ATOM 1121 C C . GLU A 1 137 ? -22.997 5.464 17.115 1.00 96.75 137 GLU A C 1
ATOM 1123 O O . GLU A 1 137 ? -23.926 4.706 16.850 1.00 96.75 137 GLU A O 1
ATOM 1128 N N . ALA A 1 138 ? -22.812 6.623 16.480 1.00 97.75 138 ALA A N 1
ATOM 1129 C CA . ALA A 1 138 ? -23.757 7.144 15.499 1.00 97.75 138 ALA A CA 1
ATOM 1130 C C . ALA A 1 138 ? -23.971 6.175 14.321 1.00 97.75 138 ALA A C 1
ATOM 1132 O O . ALA A 1 138 ? -25.080 6.036 13.814 1.00 97.75 138 ALA A O 1
ATOM 1133 N N . PHE A 1 139 ? -22.926 5.467 13.877 1.00 97.50 139 PHE A N 1
ATOM 1134 C CA . PHE A 1 139 ? -23.071 4.438 12.847 1.00 97.50 139 PHE A CA 1
ATOM 1135 C C . PHE A 1 139 ? -23.959 3.277 13.310 1.00 97.50 139 PHE A C 1
ATOM 1137 O O . PHE A 1 139 ? -24.784 2.812 12.527 1.00 97.50 139 PHE A O 1
ATOM 1144 N N . LYS A 1 140 ? -23.818 2.809 14.558 1.00 97.25 140 LYS A N 1
ATOM 1145 C CA . LYS A 1 140 ? -24.682 1.748 15.097 1.00 97.25 140 LYS A CA 1
ATOM 1146 C C . LYS A 1 140 ? -26.135 2.204 15.161 1.00 97.25 140 LYS A C 1
ATOM 1148 O O . LYS A 1 140 ? -26.988 1.473 14.676 1.00 97.25 140 LYS A O 1
ATOM 1153 N N . GLU A 1 141 ? -26.394 3.416 15.649 1.00 97.44 141 GLU A N 1
ATOM 1154 C CA . GLU A 1 141 ? -27.743 4.003 15.676 1.00 97.44 141 GLU A CA 1
ATOM 1155 C C . GLU A 1 141 ? -28.365 4.025 14.267 1.00 97.44 141 GLU A C 1
ATOM 1157 O O . GLU A 1 141 ? -29.469 3.531 14.054 1.00 97.44 141 GLU A O 1
ATOM 1162 N N . LEU A 1 142 ? -27.612 4.475 13.256 1.00 97.62 142 LEU A N 1
ATOM 1163 C CA . LEU A 1 142 ? -28.062 4.458 11.857 1.00 97.62 142 LEU A CA 1
ATOM 1164 C C . LEU A 1 142 ? -28.310 3.038 11.315 1.00 97.62 142 LEU A C 1
ATOM 1166 O O . LEU A 1 142 ? -29.192 2.823 10.476 1.00 97.62 142 LEU A O 1
ATOM 1170 N N . VAL A 1 143 ? -27.519 2.053 11.749 1.00 97.69 143 VAL A N 1
ATOM 1171 C CA . VAL A 1 143 ? -27.727 0.647 11.382 1.00 97.69 143 VAL A CA 1
ATOM 1172 C C . VAL A 1 143 ? -28.985 0.085 12.047 1.00 97.69 143 VAL A C 1
ATOM 1174 O O . VAL A 1 143 ? -29.723 -0.670 11.413 1.00 97.69 143 VAL A O 1
ATOM 1177 N N . GLU A 1 144 ? -29.262 0.455 13.292 1.00 96.62 144 GLU A N 1
ATOM 1178 C CA . GLU A 1 144 ? -30.457 0.027 14.018 1.00 96.62 144 GLU A CA 1
ATOM 1179 C C . GLU A 1 144 ? -31.732 0.640 13.433 1.00 96.62 144 GLU A C 1
ATOM 1181 O O . GLU A 1 144 ? -32.710 -0.087 13.235 1.00 96.62 144 GLU A O 1
ATOM 1186 N N . ASP A 1 145 ? -31.690 1.916 13.055 1.00 97.25 145 ASP A N 1
ATOM 1187 C CA . ASP A 1 145 ? -32.861 2.673 12.603 1.00 97.25 145 ASP A CA 1
ATOM 1188 C C . ASP A 1 145 ? -33.239 2.448 11.135 1.00 97.25 145 ASP A C 1
ATOM 1190 O O . ASP A 1 145 ? -34.367 2.736 10.743 1.00 97.25 145 ASP A O 1
ATOM 1194 N N . ASN A 1 146 ? -32.334 1.955 10.284 1.00 96.81 146 ASN A N 1
ATOM 1195 C CA . ASN A 1 146 ? -32.655 1.858 8.857 1.00 96.81 146 ASN A CA 1
ATOM 1196 C C . ASN A 1 146 ? -33.681 0.754 8.536 1.00 96.81 146 ASN A C 1
ATOM 1198 O O . ASN A 1 146 ? -33.654 -0.330 9.110 1.00 96.81 146 ASN A O 1
ATOM 1202 N N . ASP A 1 147 ? -34.533 0.986 7.538 1.00 97.06 147 ASP A N 1
ATOM 1203 C CA . ASP A 1 147 ? -35.617 0.053 7.185 1.00 97.06 147 ASP A CA 1
ATOM 1204 C C . ASP A 1 147 ? -35.254 -0.957 6.083 1.00 97.06 147 ASP A C 1
ATOM 1206 O O . ASP A 1 147 ? -36.061 -1.815 5.724 1.00 97.06 147 ASP A O 1
ATOM 1210 N N . TRP A 1 148 ? -34.060 -0.845 5.494 1.00 98.00 148 TRP A N 1
ATOM 1211 C CA . TRP A 1 148 ? -33.664 -1.645 4.329 1.00 98.00 148 TRP A CA 1
ATOM 1212 C C . TRP A 1 148 ? -32.843 -2.889 4.693 1.00 98.00 148 TRP A C 1
ATOM 1214 O O . TRP A 1 148 ? -32.743 -3.801 3.871 1.00 98.00 148 TRP A O 1
ATOM 1224 N N . MET A 1 149 ? -32.268 -2.948 5.900 1.00 97.69 149 MET A N 1
ATOM 1225 C CA . MET A 1 149 ? -31.563 -4.125 6.416 1.00 97.69 149 MET A CA 1
ATOM 1226 C C . MET A 1 149 ? -32.480 -4.982 7.289 1.00 97.69 149 MET A C 1
ATOM 1228 O O . MET A 1 149 ? -33.167 -4.484 8.181 1.00 97.69 149 MET A O 1
ATOM 1232 N N . ASP A 1 150 ? -32.430 -6.298 7.097 1.00 97.75 150 ASP A N 1
ATOM 1233 C CA . ASP A 1 150 ? -33.039 -7.240 8.032 1.00 97.75 150 ASP A CA 1
ATOM 1234 C C . ASP A 1 150 ? -32.260 -7.310 9.362 1.00 97.75 150 ASP A C 1
ATOM 1236 O O . ASP A 1 150 ? -31.100 -6.900 9.466 1.00 97.75 150 ASP A O 1
ATOM 1240 N N . SER A 1 151 ? -32.896 -7.866 10.396 1.00 97.00 151 SER A N 1
ATOM 1241 C CA . SER A 1 151 ? -32.332 -7.921 11.749 1.00 97.00 151 SER A CA 1
ATOM 1242 C C . SER A 1 151 ? -31.041 -8.738 11.853 1.00 97.00 151 SER A C 1
ATOM 1244 O O . SER A 1 151 ? -30.181 -8.411 12.673 1.00 97.00 151 SER A O 1
ATOM 1246 N N . VAL A 1 152 ? -30.874 -9.776 11.027 1.00 97.69 152 VAL A N 1
ATOM 1247 C CA . VAL A 1 152 ? -29.666 -10.610 11.031 1.00 97.69 152 VAL A CA 1
ATOM 1248 C C . VAL A 1 152 ? -28.503 -9.816 10.446 1.00 97.69 152 VAL A C 1
ATOM 1250 O O . VAL A 1 152 ? -27.435 -9.752 11.055 1.00 97.69 152 VAL A O 1
ATOM 1253 N N . THR A 1 153 ? -28.723 -9.143 9.318 1.00 97.81 153 THR A N 1
ATOM 1254 C CA . THR A 1 153 ? -27.705 -8.306 8.675 1.00 97.81 153 THR A CA 1
ATOM 1255 C C . THR A 1 153 ? -27.327 -7.100 9.545 1.00 97.81 153 THR A C 1
ATOM 1257 O O . THR A 1 153 ? -26.140 -6.785 9.653 1.00 97.81 153 THR A O 1
ATOM 1260 N N . LYS A 1 154 ? -28.291 -6.463 10.234 1.00 98.12 154 LYS A N 1
ATOM 1261 C CA . LYS A 1 154 ? -28.016 -5.381 11.204 1.00 98.12 154 LYS A CA 1
ATOM 1262 C C . LYS A 1 154 ? -27.083 -5.841 12.320 1.00 98.12 154 LYS A C 1
ATOM 1264 O O . LYS A 1 154 ? -26.085 -5.179 12.594 1.00 98.12 154 LYS A O 1
ATOM 1269 N N . LYS A 1 155 ? -27.360 -7.007 12.913 1.00 97.56 155 LYS A N 1
ATOM 1270 C CA . LYS A 1 155 ? -26.524 -7.578 13.974 1.00 97.56 155 LYS A CA 1
ATOM 1271 C C . LYS A 1 155 ? -25.077 -7.779 13.510 1.00 97.56 155 LYS A C 1
ATOM 1273 O O . LYS A 1 155 ? -24.156 -7.336 14.187 1.00 97.56 155 LYS A O 1
ATOM 1278 N N . VAL A 1 156 ? -24.877 -8.369 12.329 1.00 97.75 156 VAL A N 1
ATOM 1279 C CA . VAL A 1 156 ? -23.533 -8.586 11.757 1.00 97.75 156 VAL A CA 1
ATOM 1280 C C . VAL A 1 156 ? -22.822 -7.261 11.454 1.00 97.75 156 VAL A C 1
ATOM 1282 O O . VAL A 1 156 ? -21.613 -7.143 11.648 1.00 97.75 156 VAL A O 1
ATOM 1285 N N . ALA A 1 157 ? -23.549 -6.244 10.986 1.00 97.25 157 ALA A N 1
ATOM 1286 C CA . ALA A 1 157 ? -22.977 -4.925 10.728 1.00 97.25 157 ALA A CA 1
ATOM 1287 C C . ALA A 1 157 ? -22.506 -4.224 12.015 1.00 97.25 157 ALA A C 1
ATOM 1289 O O . ALA A 1 157 ? -21.429 -3.624 12.011 1.00 97.25 157 ALA A O 1
ATOM 1290 N N . ILE A 1 158 ? -23.260 -4.349 13.113 1.00 97.38 158 ILE A N 1
ATOM 1291 C CA . ILE A 1 158 ? -22.870 -3.837 14.436 1.00 97.38 158 ILE A CA 1
ATOM 1292 C C . ILE A 1 158 ? -21.642 -4.587 14.962 1.00 97.38 158 ILE A C 1
ATOM 1294 O O . ILE A 1 158 ? -20.651 -3.948 15.307 1.00 97.38 158 ILE A O 1
ATOM 1298 N N . GLU A 1 159 ? -21.650 -5.925 14.929 1.00 97.19 159 GLU A N 1
ATOM 1299 C CA . GLU A 1 159 ? -20.497 -6.748 15.334 1.00 97.19 159 GLU A CA 1
ATOM 1300 C C . GLU A 1 159 ? -19.231 -6.360 14.549 1.00 97.19 159 GLU A C 1
ATOM 1302 O O . GLU A 1 159 ? -18.141 -6.216 15.111 1.00 97.19 159 GLU A O 1
ATOM 1307 N N . LYS A 1 160 ? -19.372 -6.104 13.241 1.00 96.69 160 LYS A N 1
ATOM 1308 C CA . LYS A 1 160 ? -18.270 -5.618 12.409 1.00 96.69 160 LYS A CA 1
ATOM 1309 C C . LYS A 1 160 ? -17.779 -4.245 12.867 1.00 96.69 160 LYS A C 1
ATOM 1311 O O . LYS A 1 160 ? -16.569 -4.068 12.987 1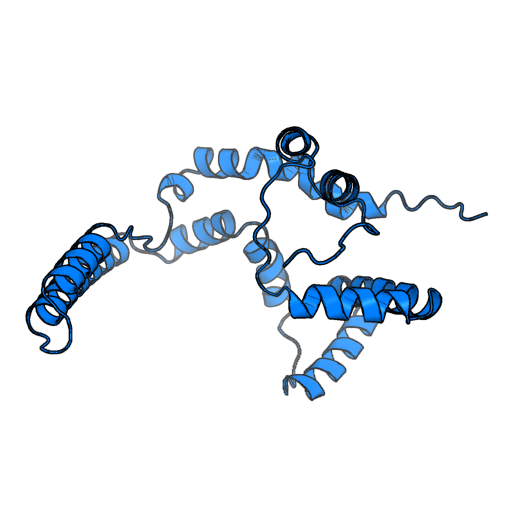.00 96.69 160 LYS A O 1
ATOM 1316 N N . ALA A 1 161 ? -18.676 -3.294 13.126 1.00 96.06 161 ALA A N 1
ATOM 1317 C CA . ALA A 1 161 ? -18.317 -1.952 13.587 1.00 96.06 161 ALA A CA 1
ATOM 1318 C C . ALA A 1 161 ? -17.581 -1.967 14.940 1.00 96.06 161 ALA A C 1
ATOM 1320 O O . ALA A 1 161 ? -16.620 -1.215 15.126 1.00 96.06 161 ALA A O 1
ATOM 1321 N N . GLU A 1 162 ? -17.983 -2.849 15.858 1.00 94.94 162 GLU A N 1
ATOM 1322 C CA . GLU A 1 162 ? -17.316 -3.071 17.148 1.00 94.94 162 GLU A CA 1
ATOM 1323 C C . GLU A 1 162 ? -15.923 -3.687 16.984 1.00 94.94 162 GLU A C 1
ATOM 1325 O O . GLU A 1 162 ? -14.992 -3.316 17.698 1.00 94.94 162 GLU A O 1
ATOM 1330 N N . SER A 1 163 ? -15.755 -4.574 16.000 1.00 95.62 163 SER A N 1
ATOM 1331 C CA . SER A 1 163 ? -14.473 -5.224 15.704 1.00 95.62 163 SER A CA 1
ATOM 1332 C C . SER A 1 163 ? -13.449 -4.331 14.984 1.00 95.62 163 SER A C 1
ATOM 1334 O O . SER A 1 163 ? -12.299 -4.737 14.802 1.00 95.62 163 SER A O 1
ATOM 1336 N N . MET A 1 164 ? -13.832 -3.123 14.548 1.00 92.94 164 MET A N 1
ATOM 1337 C CA . MET A 1 164 ? -12.937 -2.233 13.803 1.00 92.94 164 MET A CA 1
ATOM 1338 C C . MET A 1 164 ? -11.776 -1.737 14.672 1.00 92.94 164 MET A C 1
ATOM 1340 O O . MET A 1 164 ? -11.968 -1.004 15.644 1.00 92.94 164 MET A O 1
ATOM 1344 N N . ILE A 1 165 ? -10.554 -2.079 14.261 1.00 91.38 165 ILE A N 1
ATOM 1345 C CA . ILE A 1 165 ? -9.314 -1.618 14.890 1.00 91.38 165 ILE A CA 1
ATOM 1346 C C . ILE A 1 165 ? -8.989 -0.206 14.392 1.00 91.38 165 ILE A C 1
ATOM 1348 O O . ILE A 1 165 ? -9.001 0.062 13.191 1.00 91.38 165 ILE A O 1
ATOM 1352 N N . ASN A 1 166 ? -8.660 0.691 15.321 1.00 88.69 166 ASN A N 1
ATOM 1353 C CA . ASN A 1 166 ? -8.320 2.077 15.012 1.00 88.69 166 ASN A CA 1
ATOM 1354 C C . ASN A 1 166 ? -6.798 2.255 14.943 1.00 88.69 166 ASN A C 1
ATOM 1356 O O . ASN A 1 166 ? -6.090 1.931 15.895 1.00 88.69 166 ASN A O 1
ATOM 1360 N N . HIS A 1 167 ? -6.305 2.851 13.859 1.00 89.94 167 HIS A N 1
ATOM 1361 C CA . HIS A 1 167 ? -4.918 3.301 13.734 1.00 89.94 167 HIS A CA 1
ATOM 1362 C C . HIS A 1 167 ? -4.902 4.822 13.562 1.00 89.94 167 HIS A C 1
ATOM 1364 O O . HIS A 1 167 ? -5.339 5.328 12.532 1.00 89.94 167 HIS A O 1
ATOM 1370 N N . ILE A 1 168 ? -4.433 5.555 14.579 1.00 88.75 168 ILE A N 1
ATOM 1371 C CA . ILE A 1 168 ? -4.488 7.026 14.616 1.00 88.75 168 ILE A CA 1
ATOM 1372 C C . ILE A 1 168 ? -3.085 7.593 14.776 1.00 88.75 168 ILE A C 1
ATOM 1374 O O . ILE A 1 168 ? -2.403 7.307 15.762 1.00 88.75 168 ILE A O 1
ATOM 1378 N N . GLY A 1 169 ? -2.688 8.425 13.812 1.00 87.88 169 GLY A N 1
ATOM 1379 C CA . GLY A 1 169 ? -1.391 9.094 13.772 1.00 87.88 169 GLY A CA 1
ATOM 1380 C C . GLY A 1 169 ? -0.252 8.118 13.498 1.00 87.88 169 GLY A C 1
ATOM 1381 O O . GLY A 1 169 ? 0.262 8.056 12.385 1.00 87.88 169 GLY A O 1
ATOM 1382 N N . TYR A 1 170 ? 0.134 7.350 14.516 1.00 89.50 170 TYR A N 1
ATOM 1383 C CA . TYR A 1 170 ? 1.294 6.472 14.478 1.00 89.50 170 TYR A CA 1
ATOM 1384 C C . TYR A 1 170 ? 1.220 5.310 15.476 1.00 89.50 170 TYR A C 1
ATOM 1386 O O . TYR A 1 170 ? 0.550 5.424 16.510 1.00 89.50 170 TYR A O 1
ATOM 1394 N N . PRO A 1 171 ? 1.929 4.199 15.196 1.00 90.56 171 PRO A N 1
ATOM 1395 C CA . PRO A 1 171 ? 2.085 3.113 16.154 1.00 90.56 171 PRO A CA 1
ATOM 1396 C C . PRO A 1 171 ? 3.032 3.521 17.288 1.00 90.56 171 PRO A C 1
ATOM 1398 O O . PRO A 1 171 ? 4.088 4.092 17.041 1.00 90.56 171 PRO A O 1
ATOM 1401 N N . ASP A 1 172 ? 2.682 3.194 18.532 1.00 86.62 172 ASP A N 1
ATOM 1402 C CA . ASP A 1 172 ? 3.336 3.765 19.722 1.00 86.62 172 ASP A CA 1
ATOM 1403 C C . ASP A 1 172 ? 4.851 3.498 19.804 1.00 86.62 172 ASP A C 1
ATOM 1405 O O . ASP A 1 172 ? 5.595 4.324 20.331 1.00 86.62 172 ASP A O 1
ATOM 1409 N N . PHE A 1 173 ? 5.328 2.385 19.234 1.00 88.62 173 PHE A N 1
ATOM 1410 C CA . PHE A 1 173 ? 6.740 1.995 19.299 1.00 88.62 173 PHE A CA 1
ATOM 1411 C C . PHE A 1 173 ? 7.691 2.982 18.605 1.00 88.62 173 PHE A C 1
ATOM 1413 O O . PHE A 1 173 ? 8.869 3.019 18.940 1.00 88.62 173 PHE A O 1
ATOM 1420 N N . ILE A 1 174 ? 7.217 3.811 17.666 1.00 90.81 174 ILE A N 1
ATOM 1421 C CA . ILE A 1 174 ? 8.108 4.708 16.906 1.00 90.81 174 ILE A CA 1
ATOM 1422 C C . ILE A 1 174 ? 8.573 5.928 17.716 1.00 90.81 174 ILE A C 1
ATOM 1424 O O . ILE A 1 174 ? 9.488 6.637 17.296 1.00 90.81 174 ILE A O 1
ATOM 1428 N N . ASN A 1 175 ? 7.969 6.166 18.886 1.00 84.88 175 ASN A N 1
ATOM 1429 C CA . ASN A 1 175 ? 8.445 7.163 19.846 1.00 84.88 175 ASN A CA 1
ATOM 1430 C C . ASN A 1 175 ? 9.675 6.685 20.634 1.00 84.88 175 ASN A C 1
ATOM 1432 O O . ASN A 1 175 ? 10.332 7.501 21.275 1.00 84.88 175 ASN A O 1
ATOM 1436 N N . ASN A 1 176 ? 9.995 5.388 20.591 1.00 90.31 176 ASN A N 1
ATOM 1437 C CA . ASN A 1 176 ? 11.182 4.822 21.214 1.00 90.31 176 ASN A CA 1
ATOM 1438 C C . ASN A 1 176 ? 12.233 4.515 20.143 1.00 90.31 176 ASN A C 1
ATOM 1440 O O . ASN A 1 176 ? 12.048 3.610 19.330 1.00 90.31 176 ASN A O 1
ATOM 1444 N N . ASP A 1 177 ? 13.358 5.231 20.182 1.00 90.94 177 ASP A N 1
ATOM 1445 C CA . ASP A 1 177 ? 14.467 5.031 19.241 1.00 90.94 177 ASP A CA 1
ATOM 1446 C C . ASP A 1 177 ? 14.959 3.573 19.230 1.00 90.94 177 ASP A C 1
ATOM 1448 O O . ASP A 1 177 ? 15.211 3.023 18.165 1.00 90.94 177 ASP A O 1
ATOM 1452 N N . THR A 1 178 ? 14.994 2.894 20.385 1.00 93.81 178 THR A N 1
ATOM 1453 C CA . THR A 1 178 ? 15.457 1.494 20.463 1.00 93.81 178 THR A CA 1
ATOM 1454 C C . THR A 1 178 ? 14.523 0.538 19.718 1.00 93.81 178 THR A C 1
ATOM 1456 O O . THR A 1 178 ? 14.977 -0.369 19.019 1.00 93.81 178 THR A O 1
ATOM 1459 N N . ASP A 1 179 ? 13.209 0.731 19.854 1.00 93.69 179 ASP A N 1
ATOM 1460 C CA . ASP A 1 179 ? 12.220 -0.122 19.187 1.00 93.69 179 ASP A CA 1
ATOM 1461 C C . ASP A 1 179 ? 12.154 0.180 17.684 1.00 93.69 179 ASP A C 1
ATOM 1463 O O . ASP A 1 179 ? 11.987 -0.732 16.868 1.00 93.69 179 ASP A O 1
ATOM 1467 N N . LEU A 1 180 ? 12.328 1.451 17.312 1.00 93.06 180 LEU A N 1
ATOM 1468 C CA . LEU A 1 180 ? 12.400 1.891 15.923 1.00 93.06 180 LEU A CA 1
ATOM 1469 C C . LEU A 1 180 ? 13.650 1.349 15.215 1.00 93.06 180 LEU A C 1
ATOM 1471 O O . LEU A 1 180 ? 13.540 0.826 14.106 1.00 93.06 180 LEU A O 1
ATOM 1475 N N . ASP A 1 181 ? 14.815 1.402 15.859 1.00 91.94 181 ASP A N 1
ATOM 1476 C CA . ASP A 1 181 ? 16.061 0.849 15.321 1.00 91.94 181 ASP A CA 1
ATOM 1477 C C . ASP A 1 181 ? 15.956 -0.667 15.146 1.00 91.94 181 ASP A C 1
ATOM 1479 O O . ASP A 1 181 ? 16.299 -1.206 14.092 1.00 91.94 181 ASP A O 1
ATOM 1483 N N . LYS A 1 182 ? 15.380 -1.361 16.135 1.00 92.62 182 LYS A N 1
ATOM 1484 C CA . LYS A 1 182 ? 15.109 -2.800 16.048 1.00 92.62 182 LYS A CA 1
ATOM 1485 C C . LYS A 1 182 ? 14.177 -3.148 14.884 1.00 92.62 182 LYS A C 1
ATOM 1487 O O . LYS A 1 182 ? 14.377 -4.164 14.221 1.00 92.62 182 LYS A O 1
ATOM 1492 N N . HIS A 1 183 ? 13.173 -2.315 14.600 1.00 90.62 183 HIS A N 1
ATOM 1493 C CA . HIS A 1 183 ? 12.291 -2.509 13.444 1.00 90.62 183 HIS A CA 1
ATOM 1494 C C . HIS A 1 183 ? 13.064 -2.476 12.114 1.00 90.62 183 HIS A C 1
ATOM 1496 O O . HIS A 1 183 ? 12.750 -3.238 11.197 1.00 90.62 183 HIS A O 1
ATOM 1502 N N . TYR A 1 184 ? 14.099 -1.638 12.018 1.00 89.00 184 TYR A N 1
ATOM 1503 C CA . TYR A 1 184 ? 14.907 -1.464 10.811 1.00 89.00 184 TYR A CA 1
ATOM 1504 C C . TYR A 1 184 ? 16.242 -2.225 10.809 1.00 89.00 184 TYR A C 1
ATOM 1506 O O . TYR A 1 184 ? 16.999 -2.101 9.845 1.00 89.00 184 TYR A O 1
ATOM 1514 N N . GLU A 1 185 ? 16.507 -3.080 11.802 1.00 88.75 185 GLU A N 1
ATOM 1515 C CA . GLU A 1 185 ? 17.774 -3.814 11.973 1.00 88.75 185 GLU A CA 1
ATOM 1516 C C . GLU A 1 185 ? 18.213 -4.560 10.695 1.00 88.75 185 GLU A C 1
ATOM 1518 O O . GLU A 1 185 ? 19.380 -4.544 10.308 1.00 88.75 185 GLU A O 1
ATOM 1523 N N . ARG A 1 186 ? 17.256 -5.135 9.953 1.00 80.25 186 ARG A N 1
ATOM 1524 C CA . ARG A 1 186 ? 17.517 -5.911 8.723 1.00 80.25 186 ARG A CA 1
ATOM 1525 C C . ARG A 1 186 ? 17.641 -5.076 7.448 1.00 80.25 186 ARG A C 1
ATOM 1527 O O . ARG A 1 186 ? 17.964 -5.618 6.388 1.00 80.25 186 ARG A O 1
ATOM 1534 N N . VAL A 1 187 ? 17.363 -3.772 7.498 1.00 75.62 187 VAL A N 1
ATOM 1535 C CA . VAL A 1 187 ? 17.456 -2.908 6.310 1.00 75.62 187 VAL A CA 1
ATOM 1536 C C . VAL A 1 187 ? 18.915 -2.702 5.905 1.00 75.62 187 VAL A C 1
ATOM 1538 O O . VAL A 1 187 ? 19.203 -2.681 4.710 1.00 75.62 187 VAL A O 1
ATOM 1541 N N . GLY A 1 188 ? 19.856 -2.645 6.853 1.00 61.66 188 GLY A N 1
ATOM 1542 C CA . GLY A 1 188 ? 21.295 -2.560 6.558 1.00 61.66 188 GLY A CA 1
ATOM 1543 C C . GLY A 1 188 ? 21.833 -3.764 5.769 1.00 61.66 188 GLY A C 1
ATOM 1544 O O . GLY A 1 188 ? 22.647 -3.599 4.867 1.00 61.66 188 GLY A O 1
ATOM 1545 N N . GLU A 1 189 ? 21.306 -4.962 6.028 1.00 54.06 189 GLU A N 1
ATOM 1546 C CA . GLU A 1 189 ? 21.727 -6.205 5.364 1.00 54.06 189 GLU A CA 1
ATOM 1547 C C . GLU A 1 189 ? 21.144 -6.360 3.946 1.00 54.06 189 GLU A C 1
ATOM 1549 O O . GLU A 1 189 ? 21.749 -6.996 3.084 1.00 54.06 189 GLU A O 1
ATOM 1554 N N . ARG A 1 190 ? 19.968 -5.766 3.681 1.00 51.09 190 ARG A N 1
ATOM 1555 C CA . ARG A 1 190 ? 19.226 -5.904 2.408 1.00 51.09 190 ARG A CA 1
ATOM 1556 C C . ARG A 1 190 ? 19.251 -4.666 1.513 1.00 51.09 190 ARG A C 1
ATOM 1558 O O . ARG A 1 190 ? 19.026 -4.797 0.313 1.00 51.09 190 ARG A O 1
ATOM 1565 N N . SER A 1 191 ? 19.522 -3.477 2.048 1.00 47.00 191 SER A N 1
ATOM 1566 C CA . SER A 1 191 ? 19.597 -2.224 1.269 1.00 47.00 191 SER A CA 1
ATOM 1567 C C . SER A 1 191 ? 20.761 -2.229 0.282 1.00 47.00 191 SER A C 1
ATOM 1569 O O . SER A 1 191 ? 20.642 -1.697 -0.824 1.00 47.00 191 SER A O 1
ATOM 1571 N N . LEU A 1 192 ? 21.838 -2.940 0.624 1.00 43.75 192 LEU A N 1
ATOM 1572 C CA . LEU A 1 192 ? 22.898 -3.242 -0.321 1.00 43.75 192 LEU A CA 1
ATOM 1573 C C . LEU A 1 192 ? 22.394 -4.114 -1.467 1.00 43.75 192 LEU A C 1
ATOM 1575 O O . LEU A 1 192 ? 22.908 -3.955 -2.547 1.00 43.75 192 LEU A O 1
ATOM 1579 N N . PHE A 1 193 ? 21.368 -4.957 -1.347 1.00 41.94 193 PHE A N 1
ATOM 1580 C CA . PHE A 1 193 ? 20.958 -5.830 -2.457 1.00 41.94 193 PHE A CA 1
ATOM 1581 C C . PHE A 1 193 ? 20.488 -5.047 -3.697 1.00 41.94 193 PHE A C 1
ATOM 1583 O O . PHE A 1 193 ? 20.866 -5.390 -4.815 1.00 41.94 193 PHE A O 1
ATOM 1590 N N . MET A 1 194 ? 19.743 -3.949 -3.514 1.00 40.78 194 MET A N 1
ATOM 1591 C CA . MET A 1 194 ? 19.299 -3.103 -4.632 1.00 40.78 194 MET A CA 1
ATOM 1592 C C . MET A 1 194 ? 20.431 -2.254 -5.227 1.00 40.78 194 MET A C 1
ATOM 1594 O O . MET A 1 194 ? 20.409 -2.001 -6.424 1.00 40.78 194 MET A O 1
ATOM 1598 N N . MET A 1 195 ? 21.429 -1.844 -4.434 1.00 44.31 195 MET A N 1
ATOM 1599 C CA . MET A 1 195 ? 22.613 -1.132 -4.948 1.00 44.31 195 MET A CA 1
ATOM 1600 C C . MET A 1 195 ? 23.716 -2.078 -5.466 1.00 44.31 195 MET A C 1
ATOM 1602 O O . MET A 1 195 ? 24.456 -1.726 -6.376 1.00 44.31 195 MET A O 1
ATOM 1606 N N . ASN A 1 196 ? 23.816 -3.294 -4.934 1.00 37.91 196 ASN A N 1
ATOM 1607 C CA . ASN A 1 196 ? 24.874 -4.277 -5.189 1.00 37.91 196 ASN A CA 1
ATOM 1608 C C . ASN A 1 196 ? 24.541 -5.183 -6.382 1.00 37.91 196 ASN A C 1
ATOM 1610 O O . ASN A 1 196 ? 25.459 -5.704 -7.009 1.00 37.91 196 ASN A O 1
ATOM 1614 N N . TRP A 1 197 ? 23.264 -5.280 -6.786 1.00 36.50 197 TRP A N 1
ATOM 1615 C CA . TRP A 1 197 ? 22.887 -5.836 -8.097 1.00 36.50 197 TRP A CA 1
ATOM 1616 C C . TRP A 1 197 ? 23.596 -5.115 -9.262 1.00 36.50 197 TRP A C 1
ATOM 1618 O O . TRP A 1 197 ? 23.760 -5.680 -10.336 1.00 36.50 197 TRP A O 1
ATOM 1628 N N . PHE A 1 198 ? 24.067 -3.882 -9.042 1.00 47.19 198 PHE A N 1
ATOM 1629 C CA . PHE A 1 198 ? 24.719 -3.054 -10.056 1.00 47.19 198 PHE A CA 1
ATOM 1630 C C . PHE A 1 198 ? 26.251 -3.134 -10.071 1.00 47.19 198 PHE A C 1
ATOM 1632 O O . PHE A 1 198 ? 26.849 -2.766 -11.077 1.00 47.19 198 PHE A O 1
ATOM 1639 N N . ILE A 1 199 ? 26.906 -3.616 -9.006 1.00 39.12 199 ILE A N 1
ATOM 1640 C CA . ILE A 1 199 ? 28.381 -3.742 -8.974 1.00 39.12 199 ILE A CA 1
ATOM 1641 C C . ILE A 1 199 ? 28.836 -5.079 -9.596 1.00 39.12 199 ILE A C 1
ATOM 1643 O O . ILE A 1 199 ? 30.017 -5.278 -9.864 1.00 39.12 199 ILE A O 1
ATOM 1647 N N . HIS A 1 200 ? 27.914 -6.007 -9.866 1.00 32.84 200 HIS A N 1
ATOM 1648 C CA . HIS A 1 200 ? 28.188 -7.294 -10.515 1.00 32.84 200 HIS A CA 1
ATOM 1649 C C . HIS A 1 200 ? 27.348 -7.475 -11.786 1.00 32.84 200 HIS A C 1
ATOM 1651 O O . HIS A 1 200 ? 26.636 -8.463 -11.942 1.00 32.84 200 HIS A O 1
ATOM 1657 N N . ILE A 1 201 ? 27.454 -6.537 -12.731 1.00 36.62 201 ILE A N 1
ATOM 1658 C CA . ILE A 1 201 ? 27.247 -6.896 -14.138 1.00 36.62 201 ILE A CA 1
ATOM 1659 C C . ILE A 1 201 ? 28.525 -7.643 -14.548 1.00 36.62 201 ILE A C 1
ATOM 1661 O O . ILE A 1 201 ? 29.590 -7.029 -14.530 1.00 36.62 201 ILE A O 1
ATOM 1665 N N . PRO A 1 202 ? 28.490 -8.954 -14.850 1.00 33.41 202 PRO A N 1
ATOM 1666 C CA . PRO A 1 202 ? 29.675 -9.636 -15.341 1.00 33.41 202 PRO A CA 1
ATOM 1667 C C . PRO A 1 202 ? 30.053 -9.002 -16.681 1.00 33.41 202 PRO A C 1
ATOM 1669 O O . PRO A 1 202 ? 29.247 -9.012 -17.609 1.00 33.41 202 PRO A O 1
ATOM 1672 N N . ASP A 1 203 ? 31.279 -8.492 -16.798 1.00 34.22 203 ASP A N 1
ATOM 1673 C CA . ASP A 1 203 ? 31.855 -7.902 -18.021 1.00 34.22 203 ASP A CA 1
ATOM 1674 C C . ASP A 1 203 ? 32.000 -8.896 -19.198 1.00 34.22 203 ASP A C 1
ATOM 1676 O O . ASP A 1 203 ? 32.760 -8.664 -20.136 1.00 34.22 203 ASP A O 1
ATOM 1680 N N . LYS A 1 204 ? 31.302 -10.035 -19.181 1.00 31.70 204 LYS A N 1
ATOM 1681 C CA . LYS A 1 204 ? 31.384 -11.046 -20.233 1.00 31.70 204 LYS A CA 1
ATOM 1682 C C . LYS A 1 204 ? 30.012 -11.584 -20.597 1.00 31.70 204 LYS A C 1
ATOM 1684 O O . LYS A 1 204 ? 29.521 -12.540 -20.004 1.00 31.70 204 LYS A O 1
ATOM 1689 N N . ILE A 1 205 ? 29.441 -10.972 -21.626 1.00 37.94 205 ILE A N 1
ATOM 1690 C CA . ILE A 1 205 ? 28.625 -11.683 -22.606 1.00 37.94 205 ILE A CA 1
ATOM 1691 C C . ILE A 1 205 ? 29.548 -11.882 -23.818 1.00 37.94 205 ILE A C 1
ATOM 1693 O O . ILE A 1 205 ? 29.608 -11.027 -24.699 1.00 37.94 205 ILE A O 1
ATOM 1697 N N . GLU A 1 206 ? 30.329 -12.962 -23.786 1.00 33.09 206 GLU A N 1
ATOM 1698 C CA . GLU A 1 206 ? 30.854 -13.638 -24.984 1.00 33.09 206 GLU A CA 1
ATOM 1699 C C . GLU A 1 206 ? 30.054 -14.926 -25.177 1.00 33.09 206 GLU A C 1
ATOM 1701 O O . GLU A 1 206 ? 29.817 -15.617 -24.157 1.00 33.09 206 GLU A O 1
#

Radius of gyration: 25.11 Å; chains: 1; bounding box: 68×50×53 Å